Protein AF-0000000072577627 (afdb_homodimer)

Sequence (246 aa):
MTEGLQPGRVEPGARYDVFHTDCLARDMVDHVTSRWGIWVLIALRRNDLRFYELRESIQGISEKMLAQTLRVLVEDGLVWREVEPTTPPRVTYGLSEFGRDIGEPLTELFDRITRRLAPFDTAMTEGLQPGRVEPGARYDVFHTDCLARDMVDHVTSRWGIWVLIALRRNDLRFYELRESIQGISEKMLAQTLRVLVEDGLVWREVEPTTPPRVTYGLSEFGRDIGEPLTELFDRITRRLAPFDTA

Secondary structure (DSSP, 8-state):
-----------HHHHGGGGTS-HHHHHHHHHHTSHHHHHHHHHTTT--B-HHHHHHHSTT--HHHHHHHHHHHHHTTSEEEEEE--SS-EEEEEE-HHHHHHHHHHHHHHHHHHHHHS-----/-----------HHHHGGGGTS-HHHHHHHHHHTSHHHHHHHHHTTT--B-HHHHHHHSTT--HHHHHHHHHHHHHTTSEEEEEE--SS-EEEEEE-HHHHHHHHHHHHHHHHHHHHHS-----

InterPro domains:
  IPR002577 Helix-turn-helix, HxlR type [PF01638] (32-114)
  IPR002577 Helix-turn-helix, HxlR type [PS51118] (23-121)
  IPR036388 Winged helix-like DNA-binding domain superfamily [G3DSA:1.10.10.10] (10-122)
  IPR036390 Winged helix DNA-binding domain superfamily [SSF46785] (17-121)

Organism: Streptomyces coelicolor (strain ATCC BAA-471 / A3(2) / M145) (NCBI:txid100226)

Solvent-accessible surface area (backbone atoms only — not comparable to full-atom values): 14057 Å² total; per-residue (Å²): 134,83,79,69,78,66,76,78,71,74,42,78,68,54,66,58,44,49,46,74,47,62,70,62,52,55,50,50,51,49,50,49,39,30,86,59,33,42,53,55,42,50,64,31,68,81,40,67,39,35,70,68,57,48,51,70,58,36,60,89,60,48,72,65,57,49,54,54,45,51,51,53,36,36,74,71,50,28,30,46,78,45,77,42,92,46,94,74,65,44,56,39,34,34,57,30,73,62,23,49,62,51,30,48,31,54,47,49,39,51,49,53,48,42,59,69,64,44,76,79,75,79,126,135,82,79,70,79,66,76,76,70,76,44,78,67,53,66,57,43,50,51,69,58,59,69,62,50,54,49,50,49,49,49,49,40,29,86,58,32,42,54,54,43,50,64,31,68,81,41,69,39,36,70,67,56,48,49,69,58,36,62,88,60,49,71,65,58,48,54,54,46,51,52,52,36,36,74,71,53,28,30,45,77,46,76,42,93,48,95,73,66,44,56,38,33,34,58,30,73,62,22,49,61,50,30,47,31,54,47,49,38,51,50,53,49,43,60,67,65,44,76,78,75,79,124

pLDDT: mean 83.07, std 22.95, range [24.72, 98.81]

Structure (mmCIF, N/CA/C/O backbone):
data_AF-0000000072577627-model_v1
#
loop_
_entity.id
_entity.type
_entity.pdbx_description
1 polymer 'HTH hxlR-type domain-containing protein'
#
loop_
_atom_site.group_PDB
_atom_site.id
_atom_site.type_symbol
_atom_site.label_atom_id
_atom_site.label_alt_id
_atom_site.label_comp_id
_atom_site.label_asym_id
_atom_site.label_entity_id
_atom_site.label_seq_id
_atom_site.pdbx_PDB_ins_code
_atom_site.Cartn_x
_atom_site.Cartn_y
_atom_site.Cartn_z
_atom_site.occupancy
_atom_site.B_iso_or_equiv
_atom_site.auth_seq_id
_atom_site.auth_comp_id
_atom_site.auth_asym_id
_atom_site.auth_atom_id
_atom_site.pdbx_PDB_model_num
ATOM 1 N N . MET A 1 1 ? 37.375 -10.844 -34.531 1 31.7 1 MET A N 1
ATOM 2 C CA . MET A 1 1 ? 35.969 -10.383 -34.562 1 31.7 1 MET A CA 1
ATOM 3 C C . MET A 1 1 ? 35.344 -10.5 -33.156 1 31.7 1 MET A C 1
ATOM 5 O O . MET A 1 1 ? 35.156 -11.609 -32.656 1 31.7 1 MET A O 1
ATOM 9 N N . THR A 1 2 ? 35.656 -9.609 -32.188 1 36 2 THR A N 1
ATOM 10 C CA . THR A 1 2 ? 35.531 -9.586 -30.75 1 36 2 THR A CA 1
ATOM 11 C C . THR A 1 2 ? 34.031 -9.523 -30.359 1 36 2 THR A C 1
ATOM 13 O O . THR A 1 2 ? 33.344 -8.594 -30.75 1 36 2 THR A O 1
ATOM 16 N N . GLU A 1 3 ? 33.312 -10.68 -30.406 1 35.66 3 GLU A N 1
ATOM 17 C CA . GLU A 1 3 ? 31.906 -10.844 -30.047 1 35.66 3 GLU A CA 1
ATOM 18 C C . GLU A 1 3 ? 31.609 -10.18 -28.703 1 35.66 3 GLU A C 1
ATOM 20 O O . GLU A 1 3 ? 32.156 -10.555 -27.672 1 35.66 3 GLU A O 1
ATOM 25 N N . GLY A 1 4 ? 31.484 -8.867 -28.703 1 31.17 4 GLY A N 1
ATOM 26 C CA . GLY A 1 4 ? 31.203 -7.992 -27.578 1 31.17 4 GLY A CA 1
ATOM 27 C C . GLY A 1 4 ? 30.062 -8.484 -26.719 1 31.17 4 GLY A C 1
ATOM 28 O O . GLY A 1 4 ? 29.078 -9.031 -27.234 1 31.17 4 GLY A O 1
ATOM 29 N N . LEU A 1 5 ? 30.375 -9.094 -25.594 1 37.03 5 LEU A N 1
ATOM 30 C CA . LEU A 1 5 ? 29.5 -9.531 -24.516 1 37.03 5 LEU A CA 1
ATOM 31 C C . LEU A 1 5 ? 28.391 -8.508 -24.266 1 37.03 5 LEU A C 1
ATOM 33 O O . LEU A 1 5 ? 28.672 -7.34 -24 1 37.03 5 LEU A O 1
ATOM 37 N N . GLN A 1 6 ? 27.312 -8.609 -25.141 1 36.06 6 GLN A N 1
ATOM 38 C CA . GLN A 1 6 ? 26.141 -7.742 -24.984 1 36.06 6 GLN A CA 1
ATOM 39 C C . GLN A 1 6 ? 25.812 -7.508 -23.516 1 36.06 6 GLN A C 1
ATOM 41 O O . GLN A 1 6 ? 25.828 -8.445 -22.719 1 36.06 6 GLN A O 1
ATOM 46 N N . PRO A 1 7 ? 25.922 -6.328 -22.953 1 38.53 7 PRO A N 1
ATOM 47 C CA . PRO A 1 7 ? 25.547 -6.074 -21.562 1 38.53 7 PRO A CA 1
ATOM 48 C C . PRO A 1 7 ? 24.25 -6.781 -21.156 1 38.53 7 PRO A C 1
ATOM 50 O O . PRO A 1 7 ? 23.359 -6.953 -22 1 38.53 7 PRO A O 1
ATOM 53 N N . GLY A 1 8 ? 24.375 -7.848 -20.359 1 33.53 8 GLY A N 1
ATOM 54 C CA . GLY A 1 8 ? 23.328 -8.688 -19.812 1 33.53 8 GLY A CA 1
ATOM 55 C C . GLY A 1 8 ? 22.016 -7.953 -19.594 1 33.53 8 GLY A C 1
ATOM 56 O O . GLY A 1 8 ? 22 -6.863 -19.016 1 33.53 8 GLY A O 1
ATOM 57 N N . ARG A 1 9 ? 21.109 -7.938 -20.594 1 34.25 9 ARG A N 1
ATOM 58 C CA . ARG A 1 9 ? 19.734 -7.461 -20.516 1 34.25 9 ARG A CA 1
ATOM 59 C C . ARG A 1 9 ? 19.125 -7.746 -19.141 1 34.25 9 ARG A C 1
ATOM 61 O O . ARG A 1 9 ? 19.016 -8.906 -18.734 1 34.25 9 ARG A O 1
ATOM 68 N N . VAL A 1 10 ? 19.5 -6.945 -18.141 1 38.16 10 VAL A N 1
ATOM 69 C CA . VAL A 1 10 ? 18.672 -7.047 -16.953 1 38.16 10 VAL A CA 1
ATOM 70 C C . VAL A 1 10 ? 17.234 -7.352 -17.344 1 38.16 10 VAL A C 1
ATOM 72 O O . VAL A 1 10 ? 16.578 -6.543 -18.016 1 38.16 10 VAL A O 1
ATOM 75 N N . GLU A 1 11 ? 16.891 -8.461 -17.859 1 37.78 11 GLU A N 1
ATOM 76 C CA . GLU A 1 11 ? 15.539 -8.898 -18.203 1 37.78 11 GLU A CA 1
ATOM 77 C C . GLU A 1 11 ? 14.523 -8.398 -17.172 1 37.78 11 GLU A C 1
ATOM 79 O O . GLU A 1 11 ? 14.828 -8.305 -15.984 1 37.78 11 GLU A O 1
ATOM 84 N N . PRO A 1 12 ? 13.555 -7.66 -17.609 1 39.03 12 PRO A N 1
ATOM 85 C CA . PRO A 1 12 ? 12.5 -7.211 -16.703 1 39.03 12 PRO A CA 1
ATOM 86 C C . PRO A 1 12 ? 12.203 -8.219 -15.586 1 39.03 12 PRO A C 1
ATOM 88 O O . PRO A 1 12 ? 11.617 -7.863 -14.562 1 39.03 12 PRO A O 1
ATOM 91 N N . GLY A 1 13 ? 12.406 -9.469 -15.812 1 40.88 13 GLY A N 1
ATOM 92 C CA . GLY A 1 13 ? 12.312 -10.484 -14.781 1 40.88 13 GLY A CA 1
ATOM 93 C C . GLY A 1 13 ? 13.258 -10.25 -13.617 1 40.88 13 GLY A C 1
ATOM 94 O O . GLY A 1 13 ? 13.125 -10.875 -12.562 1 40.88 13 GLY A O 1
ATOM 95 N N . ALA A 1 14 ? 14.5 -9.844 -13.953 1 42.34 14 ALA A N 1
ATOM 96 C CA . ALA A 1 14 ? 15.531 -9.586 -12.953 1 42.34 14 ALA A CA 1
ATOM 97 C C . ALA A 1 14 ? 15.07 -8.539 -11.945 1 42.34 14 ALA A C 1
ATOM 99 O O . ALA A 1 14 ? 15.445 -8.594 -10.773 1 42.34 14 ALA A O 1
ATOM 100 N N . ARG A 1 15 ? 14.523 -7.484 -12.469 1 43.97 15 ARG A N 1
ATOM 101 C CA . ARG A 1 15 ? 14.078 -6.434 -11.555 1 43.97 15 ARG A CA 1
ATOM 102 C C . ARG A 1 15 ? 13.078 -6.98 -10.539 1 43.97 15 ARG A C 1
ATOM 104 O O . ARG A 1 15 ? 12.945 -6.438 -9.445 1 43.97 15 ARG A O 1
ATOM 111 N N . TYR A 1 16 ? 12.242 -7.961 -11.008 1 44.69 16 TYR A N 1
ATOM 112 C CA . TYR A 1 16 ? 11.336 -8.633 -10.078 1 44.69 16 TYR A CA 1
ATOM 113 C C . TYR A 1 16 ? 12.109 -9.547 -9.141 1 44.69 16 TYR A C 1
ATOM 115 O O . TYR A 1 16 ? 11.516 -10.305 -8.367 1 44.69 16 TYR A O 1
ATOM 123 N N . ASP A 1 17 ? 13.367 -9.844 -9.508 1 46.38 17 ASP A N 1
ATOM 124 C CA . ASP A 1 17 ? 14.219 -10.414 -8.461 1 46.38 17 ASP A CA 1
ATOM 125 C C . ASP A 1 17 ? 14.148 -9.586 -7.184 1 46.38 17 ASP A C 1
ATOM 127 O O . ASP A 1 17 ? 14.922 -9.805 -6.25 1 46.38 17 ASP A O 1
ATOM 131 N N . VAL A 1 18 ? 13.656 -8.461 -7.352 1 46.31 18 VAL A N 1
ATOM 132 C CA . VAL A 1 18 ? 13.586 -7.535 -6.227 1 46.31 18 VAL A CA 1
ATOM 133 C C . VAL A 1 18 ? 13.195 -8.289 -4.957 1 46.31 18 VAL A C 1
ATOM 135 O O . VAL A 1 18 ? 13.133 -7.703 -3.875 1 46.31 18 VAL A O 1
ATOM 138 N N . PHE A 1 19 ? 12.359 -9.445 -5.16 1 50.84 19 PHE A N 1
ATOM 139 C CA . PHE A 1 19 ? 11.945 -10.062 -3.906 1 50.84 19 PHE A CA 1
ATOM 140 C C . PHE A 1 19 ? 13.164 -10.445 -3.066 1 50.84 19 PHE A C 1
ATOM 142 O O . PHE A 1 19 ? 13.055 -10.625 -1.853 1 50.84 19 PHE A O 1
ATOM 149 N N . HIS A 1 20 ? 14.148 -10.836 -3.852 1 49.38 20 HIS A N 1
ATOM 150 C CA . HIS A 1 20 ? 15.336 -11.18 -3.084 1 49.38 20 HIS A CA 1
ATOM 151 C C . HIS A 1 20 ? 15.992 -9.93 -2.502 1 49.38 20 HIS A C 1
ATOM 153 O O . HIS A 1 20 ? 17 -10.023 -1.794 1 49.38 20 HIS A O 1
ATOM 159 N N . THR A 1 21 ? 15.695 -8.859 -3.184 1 49.53 21 THR A N 1
ATOM 160 C CA . THR A 1 21 ? 16.625 -7.738 -3.08 1 49.53 21 THR A CA 1
ATOM 161 C C . THR A 1 21 ? 16.688 -7.211 -1.648 1 49.53 21 THR A C 1
ATOM 163 O O . THR A 1 21 ? 15.93 -7.668 -0.784 1 49.53 21 THR A O 1
ATOM 166 N N . ASP A 1 22 ? 17.031 -5.742 -1.599 1 58.78 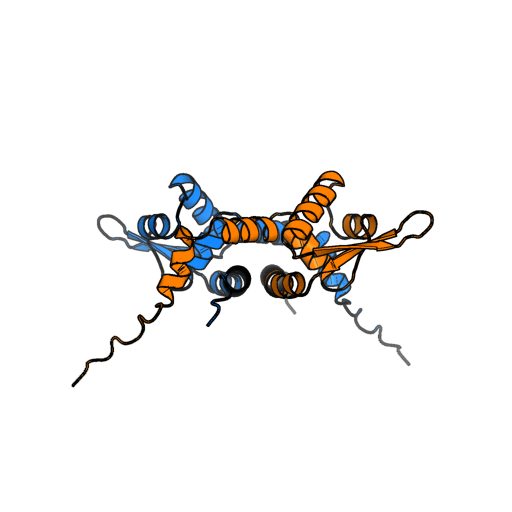22 ASP A N 1
ATOM 167 C CA . ASP A 1 22 ? 17.516 -4.848 -0.551 1 58.78 22 ASP A CA 1
ATOM 168 C C . ASP A 1 22 ? 16.438 -4.602 0.502 1 58.78 22 ASP A C 1
ATOM 170 O O . ASP A 1 22 ? 15.312 -4.23 0.169 1 58.78 22 ASP A O 1
ATOM 174 N N . CYS A 1 23 ? 16.703 -5.012 1.655 1 78.06 23 CYS A N 1
ATOM 175 C CA . CYS A 1 23 ? 16 -4.883 2.932 1 78.06 23 CYS A CA 1
ATOM 176 C C . CYS A 1 23 ? 15.484 -3.465 3.127 1 78.06 23 CYS A C 1
ATOM 178 O O . CYS A 1 23 ? 14.344 -3.27 3.555 1 78.06 23 CYS A O 1
ATOM 180 N N . LEU A 1 24 ? 16.172 -2.488 2.365 1 83.69 24 LEU A N 1
ATOM 181 C CA . LEU A 1 24 ? 15.766 -1.118 2.65 1 83.69 24 LEU A CA 1
ATOM 182 C C . LEU A 1 24 ? 14.539 -0.736 1.828 1 83.69 24 LEU A C 1
ATOM 184 O O . LEU A 1 24 ? 13.641 -0.057 2.328 1 83.69 24 LEU A O 1
ATOM 188 N N . ALA A 1 25 ? 14.578 -1.159 0.593 1 85.75 25 ALA A N 1
ATOM 189 C CA . ALA A 1 25 ? 13.445 -0.834 -0.274 1 85.75 25 ALA A CA 1
ATOM 190 C C . ALA A 1 25 ? 12.164 -1.486 0.231 1 85.75 25 ALA A C 1
ATOM 192 O O . ALA A 1 25 ? 11.102 -0.861 0.232 1 85.75 25 ALA A O 1
ATOM 193 N N . ARG A 1 26 ? 12.25 -2.697 0.679 1 86.81 26 ARG A N 1
ATOM 194 C CA . ARG A 1 26 ? 11.078 -3.395 1.21 1 86.81 26 ARG A CA 1
ATOM 195 C C . ARG A 1 26 ? 10.562 -2.709 2.467 1 86.81 26 ARG A C 1
ATOM 197 O O . ARG A 1 26 ? 9.344 -2.578 2.652 1 86.81 26 ARG A O 1
ATOM 204 N N . ASP A 1 27 ? 11.516 -2.311 3.289 1 90.44 27 ASP A N 1
ATOM 205 C CA . ASP A 1 27 ? 11.117 -1.595 4.496 1 90.44 27 ASP A CA 1
ATOM 206 C C . ASP A 1 27 ? 10.375 -0.306 4.156 1 90.44 27 ASP A C 1
ATOM 208 O O . ASP A 1 27 ? 9.367 0.018 4.781 1 90.44 27 ASP A O 1
ATOM 212 N N . MET A 1 28 ? 10.898 0.39 3.184 1 92.88 28 MET A N 1
ATOM 213 C CA . MET A 1 28 ? 10.258 1.65 2.809 1 92.88 28 MET A CA 1
ATOM 214 C C . MET A 1 28 ? 8.891 1.404 2.18 1 92.88 28 MET A C 1
ATOM 216 O O . MET A 1 28 ? 7.953 2.164 2.414 1 92.88 28 MET A O 1
ATOM 220 N N . VAL A 1 29 ? 8.82 0.372 1.365 1 93.5 29 VAL A N 1
ATOM 221 C CA . VAL A 1 29 ? 7.52 0.009 0.816 1 93.5 29 VAL A CA 1
ATOM 222 C C . VAL A 1 29 ? 6.547 -0.292 1.953 1 93.5 29 VAL A C 1
ATOM 224 O O . VAL A 1 29 ? 5.414 0.196 1.954 1 93.5 29 VAL A O 1
ATOM 227 N N . ASP A 1 30 ? 6.965 -1.004 2.945 1 93.62 30 ASP A N 1
ATOM 228 C CA . ASP A 1 30 ? 6.125 -1.342 4.09 1 93.62 30 ASP A CA 1
ATOM 229 C C . ASP A 1 30 ? 5.664 -0.083 4.82 1 93.62 30 ASP A C 1
ATOM 231 O O . ASP A 1 30 ? 4.5 0.014 5.223 1 93.62 30 ASP A O 1
ATOM 235 N N . HIS A 1 31 ? 6.566 0.824 4.973 1 96.38 31 HIS A N 1
ATOM 236 C CA . HIS A 1 31 ? 6.227 2.057 5.672 1 96.38 31 HIS A CA 1
ATOM 237 C C . HIS A 1 31 ? 5.195 2.869 4.895 1 96.38 31 HIS A C 1
ATOM 239 O O . HIS A 1 31 ? 4.203 3.328 5.461 1 96.38 31 HIS A O 1
ATOM 245 N N . VAL A 1 32 ? 5.387 2.986 3.592 1 96.62 32 VAL A N 1
ATOM 246 C CA . VAL A 1 32 ? 4.543 3.814 2.738 1 96.62 32 VAL A CA 1
ATOM 247 C C . VAL A 1 32 ? 3.166 3.176 2.596 1 96.62 32 VAL A C 1
ATOM 249 O O . VAL A 1 32 ? 2.158 3.877 2.477 1 96.62 32 VAL A O 1
ATOM 252 N N . THR A 1 33 ? 3.174 1.852 2.674 1 96.25 33 THR A N 1
ATOM 253 C CA . THR A 1 33 ? 1.917 1.148 2.443 1 96.25 33 THR A CA 1
ATOM 254 C C . THR A 1 33 ? 1.276 0.74 3.766 1 96.25 33 THR A C 1
ATOM 256 O O . THR A 1 33 ? 0.286 0.005 3.781 1 96.25 33 THR A O 1
ATOM 259 N N . SER A 1 34 ? 1.833 1.174 4.871 1 96.44 34 SER A N 1
ATOM 260 C CA . SER A 1 34 ? 1.195 0.909 6.156 1 96.44 34 SER A CA 1
ATOM 261 C C . SER A 1 34 ? -0.18 1.563 6.238 1 96.44 34 SER A C 1
ATOM 263 O O . SER A 1 34 ? -0.473 2.498 5.488 1 96.44 34 SER A O 1
ATOM 265 N N . ARG A 1 35 ? -0.962 1.108 7.207 1 92.5 35 ARG A N 1
ATOM 266 C CA . ARG A 1 35 ? -2.33 1.595 7.355 1 92.5 35 ARG A CA 1
ATOM 267 C C . ARG A 1 35 ? -2.365 3.117 7.426 1 92.5 35 ARG A C 1
ATOM 269 O O . ARG A 1 35 ? -3.209 3.756 6.793 1 92.5 35 ARG A O 1
ATOM 276 N N . TRP A 1 36 ? -1.471 3.59 8.141 1 95.5 36 TRP A N 1
ATOM 277 C CA . TRP A 1 36 ? -1.526 5.031 8.367 1 95.5 36 TRP A CA 1
ATOM 278 C C . TRP A 1 36 ? -0.61 5.77 7.402 1 95.5 36 TRP A C 1
ATOM 280 O O . TRP A 1 36 ? -0.865 6.926 7.059 1 95.5 36 TRP A O 1
ATOM 290 N N . GLY A 1 37 ? 0.491 5.184 6.934 1 97 37 GLY A N 1
ATOM 291 C CA . GLY A 1 37 ? 1.409 5.812 5.996 1 97 37 GLY A CA 1
ATOM 292 C C . GLY A 1 37 ? 0.728 6.305 4.734 1 97 37 GLY A C 1
ATOM 293 O O . GLY A 1 37 ? 0.967 7.434 4.293 1 97 37 GLY A O 1
ATOM 294 N N . ILE A 1 38 ? -0.085 5.539 4.203 1 95.62 38 ILE A N 1
ATOM 295 C CA . ILE A 1 38 ? -0.811 5.875 2.984 1 95.62 38 ILE A CA 1
ATOM 296 C C . ILE A 1 38 ? -1.648 7.133 3.213 1 95.62 38 ILE A C 1
ATOM 298 O O . ILE A 1 38 ? -1.604 8.07 2.412 1 95.62 38 ILE A O 1
ATOM 302 N N . TRP A 1 39 ? -2.334 7.172 4.344 1 93.56 39 TRP A N 1
ATOM 303 C CA . TRP A 1 39 ? -3.279 8.25 4.602 1 93.56 39 TRP A CA 1
ATOM 304 C C . TRP A 1 39 ? -2.549 9.555 4.898 1 93.56 39 TRP A C 1
ATOM 306 O O . TRP A 1 39 ? -2.982 10.633 4.473 1 93.56 39 TRP A O 1
ATOM 316 N N . VAL A 1 40 ? -1.469 9.445 5.559 1 97 40 VAL A N 1
ATOM 317 C CA . VAL A 1 40 ? -0.669 10.633 5.848 1 97 40 VAL A CA 1
ATOM 318 C C . VAL A 1 40 ? -0.111 11.203 4.547 1 97 40 VAL A C 1
ATOM 320 O O .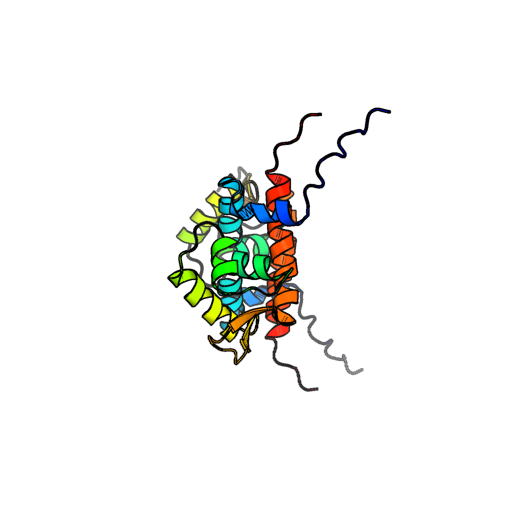 VAL A 1 40 ? -0.178 12.414 4.316 1 97 40 VAL A O 1
ATOM 323 N N . LEU A 1 41 ? 0.405 10.398 3.699 1 97.5 41 LEU A N 1
ATOM 324 C CA . LEU A 1 41 ? 0.99 10.844 2.441 1 97.5 41 LEU A CA 1
ATOM 325 C C . LEU A 1 41 ? -0.074 11.453 1.533 1 97.5 41 LEU A C 1
ATOM 327 O O . LEU A 1 41 ? 0.17 12.469 0.876 1 97.5 41 LEU A O 1
ATOM 331 N N . ILE A 1 42 ? -1.192 10.844 1.517 1 94.69 42 ILE A N 1
ATOM 332 C CA . ILE A 1 42 ? -2.279 11.367 0.696 1 94.69 42 ILE A CA 1
ATOM 333 C C . ILE A 1 42 ? -2.74 12.719 1.243 1 94.69 42 ILE A C 1
ATOM 335 O O . ILE A 1 42 ? -2.959 13.664 0.48 1 94.69 42 ILE A O 1
ATOM 339 N N . ALA A 1 43 ? -2.926 12.797 2.525 1 94.94 43 ALA A N 1
ATOM 340 C CA . ALA A 1 43 ? -3.387 14.031 3.16 1 94.94 43 ALA A CA 1
ATOM 341 C C . ALA A 1 43 ? -2.441 15.188 2.861 1 94.94 43 ALA A C 1
ATOM 343 O O . ALA A 1 43 ? -2.879 16.328 2.705 1 94.94 43 ALA A O 1
ATOM 344 N N . LEU A 1 44 ? -1.171 14.914 2.699 1 97.38 44 LEU A N 1
ATOM 345 C CA . LEU A 1 44 ? -0.156 15.945 2.543 1 97.38 44 LEU A CA 1
ATOM 346 C C . LEU A 1 44 ? 0.051 16.281 1.071 1 97.38 44 LEU A C 1
ATOM 348 O O . LEU A 1 44 ? 0.837 17.172 0.74 1 97.38 44 LEU A O 1
ATOM 352 N N . ARG A 1 45 ? -0.559 15.641 0.221 1 95.38 45 ARG A N 1
ATOM 353 C CA . ARG A 1 45 ? -0.362 15.859 -1.208 1 95.38 45 ARG A CA 1
ATOM 354 C C . ARG A 1 45 ? -0.8 17.266 -1.615 1 95.38 45 ARG A C 1
ATOM 356 O O . ARG A 1 45 ? -0.232 17.859 -2.535 1 95.38 45 ARG A O 1
ATOM 363 N N . ARG A 1 46 ? -1.736 17.75 -0.999 1 90.44 46 ARG A N 1
ATOM 364 C CA . ARG A 1 46 ? -2.283 19.031 -1.442 1 90.44 46 ARG A CA 1
ATOM 365 C C . ARG A 1 46 ? -1.689 20.188 -0.644 1 90.44 46 ARG A C 1
ATOM 367 O O . ARG A 1 46 ? -1.399 21.25 -1.2 1 90.44 46 ARG A O 1
ATOM 374 N N . ASN A 1 47 ? -1.535 20 0.608 1 94.69 47 ASN A N 1
ATOM 375 C CA . ASN A 1 47 ? -1.045 21.062 1.468 1 94.69 47 ASN A CA 1
ATOM 376 C C . ASN A 1 47 ? -0.141 20.531 2.574 1 94.69 47 ASN A C 1
ATOM 378 O O . ASN A 1 47 ? -0.259 19.359 2.967 1 94.69 47 ASN A O 1
ATOM 382 N N . ASP A 1 48 ? 0.723 21.469 2.971 1 97.5 48 ASP A N 1
ATOM 383 C CA . ASP A 1 48 ? 1.382 21.234 4.25 1 97.5 48 ASP A CA 1
ATOM 384 C C . ASP A 1 48 ? 0.394 21.359 5.41 1 97.5 48 ASP A C 1
ATOM 386 O O . ASP A 1 48 ? -0.508 22.203 5.375 1 97.5 48 ASP A O 1
ATOM 390 N N . LEU A 1 49 ? 0.604 20.562 6.438 1 98.12 49 LEU A N 1
ATOM 391 C CA . LEU A 1 49 ? -0.351 20.547 7.539 1 98.12 49 LEU A CA 1
ATOM 392 C C . LEU A 1 49 ? 0.369 20.469 8.883 1 98.12 49 LEU A C 1
ATOM 394 O O . LEU A 1 49 ? 1.464 19.922 8.969 1 98.12 49 LEU A O 1
ATOM 398 N N . ARG A 1 50 ? -0.318 21.047 9.805 1 97.69 50 ARG A N 1
ATOM 399 C CA . ARG A 1 50 ? 0.127 20.875 11.18 1 97.69 50 ARG A CA 1
ATOM 400 C C . ARG A 1 50 ? -0.373 19.547 11.75 1 97.69 50 ARG A C 1
ATOM 402 O O . ARG A 1 50 ? -1.195 18.875 11.133 1 97.69 50 ARG A O 1
ATOM 409 N N . PHE A 1 51 ? 0.215 19.188 12.945 1 97.75 51 PHE A N 1
ATOM 410 C CA . PHE A 1 51 ? -0.065 17.906 13.562 1 97.75 51 PHE A CA 1
ATOM 411 C C . PHE A 1 51 ? -1.563 17.719 13.766 1 97.75 51 PHE A C 1
ATOM 413 O O . PHE A 1 51 ? -2.129 16.703 13.344 1 97.75 51 PHE A O 1
ATOM 420 N N . TYR A 1 52 ? -2.207 18.719 14.297 1 96.12 52 TYR A N 1
ATOM 421 C CA . TYR A 1 52 ? -3.627 18.594 14.609 1 96.12 52 TYR A CA 1
ATOM 422 C C . TYR A 1 52 ? -4.465 18.562 13.336 1 96.12 52 TYR A C 1
ATOM 424 O O . TYR A 1 52 ? -5.48 17.875 13.273 1 96.12 52 TYR A O 1
ATOM 432 N N . GLU A 1 53 ? -4.059 19.281 12.352 1 96.81 53 GLU A N 1
ATOM 433 C CA . GLU A 1 53 ? -4.75 19.266 11.062 1 96.81 53 GLU A CA 1
ATOM 434 C C . GLU A 1 53 ? -4.676 17.875 10.422 1 96.81 53 GLU A C 1
ATOM 436 O O . GLU A 1 53 ? -5.656 17.406 9.844 1 96.81 53 GLU A O 1
ATOM 441 N N . LEU A 1 54 ? -3.553 17.234 10.531 1 96.62 54 LEU A N 1
ATOM 442 C CA . LEU A 1 54 ? -3.391 15.875 10.047 1 96.62 54 LEU A CA 1
ATOM 443 C C . LEU A 1 54 ? -4.281 14.914 10.828 1 96.62 54 LEU A C 1
ATOM 445 O O . LEU A 1 54 ? -4.988 14.094 10.234 1 96.62 54 LEU A O 1
ATOM 449 N N . ARG A 1 55 ? -4.297 15.039 12.078 1 95.62 55 ARG A N 1
ATOM 450 C CA . ARG A 1 55 ? -5.102 14.172 12.938 1 95.62 55 ARG A CA 1
ATOM 451 C C . ARG A 1 55 ? -6.582 14.281 12.586 1 95.62 55 ARG A C 1
ATOM 453 O O . ARG A 1 55 ? -7.293 13.273 12.57 1 95.62 55 ARG A O 1
ATOM 460 N N . GLU A 1 56 ? -7.012 15.469 12.234 1 93.94 56 GLU A N 1
ATOM 461 C CA . GLU A 1 56 ? -8.414 15.719 11.914 1 93.94 56 GLU A CA 1
ATOM 462 C C . GLU A 1 56 ? -8.766 15.211 10.523 1 93.94 56 GLU A C 1
ATOM 464 O O . GLU A 1 56 ? -9.898 14.805 10.266 1 93.94 56 GLU A O 1
ATOM 469 N N . SER A 1 57 ? -7.785 15.195 9.68 1 92.5 57 SER A N 1
ATOM 470 C CA . SER A 1 57 ? -8.023 14.828 8.289 1 92.5 57 SER A CA 1
ATOM 471 C C . SER A 1 57 ? -8.094 13.312 8.117 1 92.5 57 SER A C 1
ATOM 473 O O . SER A 1 57 ? -8.602 12.82 7.113 1 92.5 57 SER A O 1
ATOM 475 N N . ILE A 1 58 ? -7.562 12.57 9.078 1 91.94 58 ILE A N 1
ATOM 476 C CA . ILE A 1 58 ? -7.477 11.117 8.961 1 91.94 58 ILE A CA 1
ATOM 477 C C . ILE A 1 58 ? -8.336 10.461 10.039 1 91.94 58 ILE A C 1
ATOM 479 O O . ILE A 1 58 ? -7.914 10.352 11.195 1 91.94 58 ILE A O 1
ATOM 483 N N . GLN A 1 59 ? -9.406 9.953 9.562 1 89.88 59 GLN A N 1
ATOM 484 C CA . GLN A 1 59 ? -10.359 9.359 10.5 1 89.88 59 GLN A CA 1
ATOM 485 C C . GLN A 1 59 ? -9.789 8.086 11.117 1 89.88 59 GLN A C 1
ATOM 487 O O . GLN A 1 59 ? -9.281 7.219 10.406 1 89.88 59 GLN A O 1
ATOM 492 N N . GLY A 1 60 ? -9.836 8.07 12.484 1 91.31 60 GLY A N 1
ATOM 493 C CA . GLY A 1 60 ? -9.531 6.832 13.18 1 91.31 60 GLY A CA 1
ATOM 494 C C . GLY A 1 60 ? -8.102 6.766 13.68 1 91.31 60 GLY A C 1
ATOM 495 O O . GLY A 1 60 ? -7.766 5.914 14.5 1 91.31 60 GLY A O 1
ATOM 496 N N . ILE A 1 61 ? -7.301 7.637 13.305 1 94.62 61 ILE A N 1
ATOM 497 C CA . ILE A 1 61 ? -5.906 7.574 13.734 1 94.62 61 ILE A CA 1
ATOM 498 C C . ILE A 1 61 ? -5.766 8.172 15.133 1 94.62 61 ILE A C 1
ATOM 500 O O . ILE A 1 61 ? -6.395 9.188 15.445 1 94.62 61 ILE A O 1
ATOM 504 N N . SER A 1 62 ? -5.027 7.57 16 1 97 62 SER A N 1
ATOM 505 C CA . SER A 1 62 ? -4.691 8.156 17.297 1 97 62 SER A CA 1
ATOM 506 C C . SER A 1 62 ? -3.492 9.086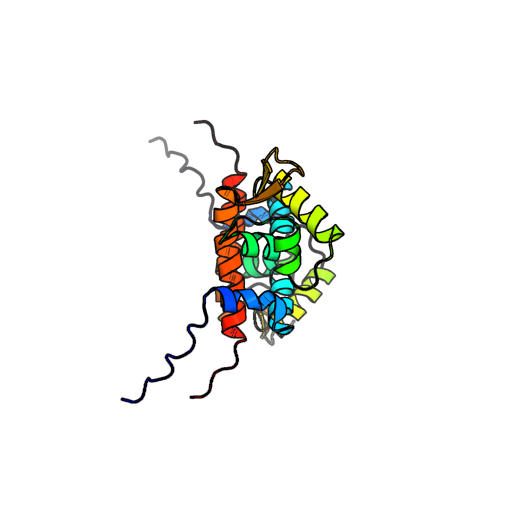 17.188 1 97 62 SER A C 1
ATOM 508 O O . SER A 1 62 ? -2.713 9 16.234 1 97 62 SER A O 1
ATOM 510 N N . GLU A 1 63 ? -3.311 9.922 18.203 1 98.06 63 GLU A N 1
ATOM 511 C CA . GLU A 1 63 ? -2.158 10.82 18.234 1 98.06 63 GLU A CA 1
ATOM 512 C C . GLU A 1 63 ? -0.85 10.031 18.266 1 98.06 63 GLU A C 1
ATOM 514 O O . GLU A 1 63 ? 0.128 10.422 17.625 1 98.06 63 GLU A O 1
ATOM 519 N N . LYS A 1 64 ? -0.817 9.008 18.922 1 98.44 64 LYS A N 1
ATOM 520 C CA . LYS A 1 64 ? 0.383 8.188 19.031 1 98.44 64 LYS A CA 1
ATOM 521 C C . LYS A 1 64 ? 0.77 7.609 17.672 1 98.44 64 LYS A C 1
ATOM 523 O O . LYS A 1 64 ? 1.931 7.684 17.266 1 98.44 64 LYS A O 1
ATOM 528 N N . MET A 1 65 ? -0.187 7.055 17.047 1 98.31 65 MET A N 1
ATOM 529 C CA . MET A 1 65 ? 0.075 6.438 15.75 1 98.31 65 MET A CA 1
ATOM 530 C C . MET A 1 65 ? 0.456 7.488 14.711 1 98.31 65 MET A C 1
ATOM 532 O O . MET A 1 65 ? 1.279 7.227 13.836 1 98.31 65 MET A O 1
ATOM 536 N N . LEU A 1 66 ? -0.171 8.633 14.781 1 98.25 66 LEU A N 1
ATOM 537 C CA . LEU A 1 66 ? 0.215 9.711 13.875 1 98.25 66 LEU A CA 1
ATOM 538 C C . LEU A 1 66 ? 1.661 10.125 14.117 1 98.25 66 LEU A C 1
ATOM 540 O O . LEU A 1 66 ? 2.438 10.266 13.172 1 98.25 66 LEU A O 1
ATOM 544 N N . ALA A 1 67 ? 1.996 10.336 15.383 1 98.75 67 ALA A N 1
ATOM 545 C CA . ALA A 1 67 ? 3.357 10.734 15.727 1 98.75 67 ALA A CA 1
ATOM 546 C C . ALA A 1 67 ? 4.371 9.711 15.234 1 98.75 67 ALA A C 1
ATOM 548 O O . ALA A 1 67 ? 5.387 10.062 14.633 1 98.75 67 ALA A O 1
ATOM 549 N N . GLN A 1 68 ? 4.121 8.461 15.469 1 98.75 68 GLN A N 1
ATOM 550 C CA . GLN A 1 68 ? 4.996 7.379 15.047 1 98.75 68 GLN A CA 1
ATOM 551 C C . GLN A 1 68 ? 5.125 7.34 13.523 1 98.75 68 GLN A C 1
ATOM 553 O O . GLN A 1 68 ? 6.227 7.176 12.992 1 98.75 68 GLN A O 1
ATOM 558 N N . THR A 1 69 ? 4.023 7.484 12.844 1 98.44 69 THR A N 1
ATOM 559 C CA . THR A 1 69 ? 4.012 7.449 11.391 1 98.44 69 THR A CA 1
ATOM 560 C C . THR A 1 69 ? 4.82 8.609 10.812 1 98.44 69 THR A C 1
ATOM 562 O O . THR A 1 69 ? 5.621 8.414 9.898 1 98.44 69 THR A O 1
ATOM 565 N N . LEU A 1 70 ? 4.613 9.773 11.352 1 98.75 70 LEU A N 1
ATOM 566 C CA . LEU A 1 70 ? 5.332 10.953 10.875 1 98.75 70 LEU A CA 1
ATOM 567 C C . LEU A 1 70 ? 6.836 10.797 11.086 1 98.75 70 LEU A C 1
ATOM 569 O O . LEU A 1 70 ? 7.633 11.156 10.219 1 98.75 70 LEU A O 1
ATOM 573 N N . ARG A 1 71 ? 7.203 10.289 12.211 1 98.69 71 ARG A N 1
ATOM 574 C CA . ARG A 1 71 ? 8.617 10.07 12.484 1 98.69 71 ARG A CA 1
ATOM 575 C C . ARG A 1 71 ? 9.242 9.156 11.438 1 98.69 71 ARG A C 1
ATOM 577 O O . ARG A 1 71 ? 10.305 9.469 10.891 1 98.69 71 ARG A O 1
ATOM 584 N N . VAL A 1 72 ? 8.656 8.078 11.117 1 98.56 72 VAL A N 1
ATOM 585 C CA . VAL A 1 72 ? 9.156 7.09 10.164 1 98.56 72 VAL A CA 1
ATOM 586 C C . VAL A 1 72 ? 9.234 7.715 8.773 1 98.56 72 VAL A C 1
ATOM 588 O O . VAL A 1 72 ? 10.234 7.551 8.07 1 98.56 72 VAL A O 1
ATOM 591 N N . LEU A 1 73 ? 8.242 8.445 8.375 1 98.56 73 LEU A N 1
ATOM 592 C CA . LEU A 1 73 ? 8.188 9.016 7.035 1 98.56 73 LEU A CA 1
ATOM 593 C C . LEU A 1 73 ? 9.227 10.133 6.883 1 98.56 73 LEU A C 1
ATOM 595 O O . LEU A 1 73 ? 9.773 10.328 5.797 1 98.56 73 LEU A O 1
ATOM 599 N N . VAL A 1 74 ? 9.469 10.859 7.953 1 98.75 74 VAL A N 1
ATOM 600 C CA . VAL A 1 74 ? 10.523 11.867 7.938 1 98.75 74 VAL A CA 1
ATOM 601 C C . VAL A 1 74 ? 11.891 11.18 7.828 1 98.75 74 VAL A C 1
ATOM 603 O O . VAL A 1 74 ? 12.734 11.594 7.027 1 98.75 74 VAL A O 1
ATOM 606 N N . GLU A 1 75 ? 12.117 10.109 8.562 1 97.75 75 GLU A N 1
ATOM 607 C CA . GLU A 1 75 ? 13.359 9.352 8.516 1 97.75 75 GLU A CA 1
ATOM 608 C C . GLU A 1 75 ? 13.586 8.75 7.133 1 97.75 75 GLU A C 1
ATOM 610 O O . GLU A 1 75 ? 14.727 8.688 6.66 1 97.75 75 GLU A O 1
ATOM 615 N N . ASP A 1 76 ? 12.539 8.406 6.484 1 96.75 76 ASP A N 1
ATOM 616 C CA . ASP A 1 76 ? 12.625 7.82 5.152 1 96.75 76 ASP A CA 1
ATOM 617 C C . ASP A 1 76 ? 12.844 8.898 4.09 1 96.75 76 ASP A C 1
ATOM 619 O O . ASP A 1 76 ? 13.031 8.586 2.912 1 96.75 76 ASP A O 1
ATOM 623 N N . GLY A 1 77 ? 12.68 10.117 4.488 1 97.62 77 GLY A N 1
ATOM 624 C CA . GLY A 1 77 ? 12.906 11.219 3.568 1 97.62 77 GLY A CA 1
ATOM 625 C C . GLY A 1 77 ? 11.703 11.539 2.703 1 97.62 77 GLY A C 1
ATOM 626 O O . GLY A 1 77 ? 11.828 12.211 1.678 1 97.62 77 GLY A O 1
ATOM 627 N N . LEU A 1 78 ? 10.586 11.102 3.105 1 98.31 78 LEU A N 1
ATOM 628 C CA . LEU A 1 78 ? 9.367 11.305 2.326 1 98.31 78 LEU A CA 1
ATOM 629 C C . LEU A 1 78 ? 8.633 12.562 2.787 1 98.31 78 LEU A C 1
ATOM 631 O O . LEU A 1 78 ? 7.941 13.203 1.996 1 98.31 78 LEU A O 1
ATOM 635 N N . VAL A 1 79 ? 8.75 12.891 4.082 1 98.81 79 VAL A N 1
ATOM 636 C CA . VAL A 1 79 ? 8.094 14.039 4.707 1 98.81 79 VAL A CA 1
ATOM 637 C C . VAL A 1 79 ? 9.141 14.938 5.359 1 98.81 79 VAL A C 1
ATOM 639 O O . VAL A 1 79 ? 10.094 14.445 5.973 1 98.81 79 VAL A O 1
ATOM 642 N N . TRP A 1 80 ? 9.016 16.172 5.168 1 98.69 80 TRP A N 1
ATOM 643 C CA . TRP A 1 80 ? 9.852 17.078 5.949 1 98.69 80 TRP A CA 1
ATOM 644 C C . TRP A 1 80 ? 9.055 17.688 7.098 1 98.69 80 TRP A C 1
ATOM 646 O O . TRP A 1 80 ? 7.828 17.781 7.031 1 98.69 80 TRP A O 1
ATOM 656 N N . ARG A 1 81 ? 9.703 17.969 8.102 1 98.38 81 ARG A N 1
ATOM 657 C CA . ARG A 1 81 ? 9.203 18.625 9.312 1 98.38 81 ARG A CA 1
ATOM 658 C C . ARG A 1 81 ? 9.891 19.969 9.531 1 98.38 81 ARG A C 1
ATOM 660 O O . ARG A 1 81 ? 11.117 20.031 9.625 1 98.38 81 ARG A O 1
ATOM 667 N N . GLU A 1 82 ? 9.109 21.031 9.594 1 97.94 82 GLU A N 1
ATOM 668 C CA . GLU A 1 82 ? 9.664 22.359 9.805 1 97.94 82 GLU A CA 1
ATOM 669 C C . GLU A 1 82 ? 9.117 23 11.078 1 97.94 82 GLU A C 1
ATOM 671 O O . GLU A 1 82 ? 7.914 22.969 11.328 1 97.94 82 GLU A O 1
ATOM 676 N N . VAL A 1 83 ? 10.023 23.609 11.82 1 96.88 83 VAL A N 1
ATOM 677 C CA . VAL A 1 83 ? 9.641 24.312 13.039 1 96.88 83 VAL A CA 1
ATOM 678 C C . VAL A 1 83 ? 9.828 25.828 12.844 1 96.88 83 VAL A C 1
ATOM 680 O O . VAL A 1 83 ? 10.938 26.281 12.57 1 96.88 83 VAL A O 1
ATOM 683 N N . GLU A 1 84 ? 8.773 26.547 12.875 1 93.75 84 GLU A N 1
ATOM 684 C CA . GLU A 1 84 ? 8.82 28.016 12.867 1 93.75 84 GLU A CA 1
ATOM 685 C C . GLU A 1 84 ? 8.953 28.562 14.289 1 93.75 84 GLU A C 1
ATOM 687 O O . GLU A 1 84 ? 8.156 28.234 15.164 1 93.75 84 GLU A O 1
ATOM 692 N N . PRO A 1 85 ? 9.93 29.328 14.469 1 92.31 85 PRO A N 1
ATOM 693 C CA . PRO A 1 85 ? 10.188 29.859 15.805 1 92.31 85 PRO A CA 1
ATOM 694 C C . PRO A 1 85 ? 9.164 30.922 16.234 1 92.31 85 PRO A C 1
ATOM 696 O O . PRO A 1 85 ? 9.508 32.094 16.359 1 92.31 85 PRO A O 1
ATOM 699 N N . THR A 1 86 ? 8.039 30.578 16.281 1 92.12 86 THR A N 1
ATOM 700 C CA . THR A 1 86 ? 6.984 31.406 16.844 1 92.12 86 THR A CA 1
ATOM 701 C C . THR A 1 86 ? 6.738 31.062 18.312 1 92.12 86 THR A C 1
ATOM 703 O O . THR A 1 86 ? 7.414 30.188 18.875 1 92.12 86 THR A O 1
ATOM 706 N N . THR A 1 87 ? 5.984 31.984 19.031 1 91.5 87 THR A N 1
ATOM 707 C CA . THR A 1 87 ? 5.566 31.688 20.406 1 91.5 87 THR A CA 1
ATOM 708 C C . THR A 1 87 ? 4.062 31.438 20.469 1 91.5 87 THR A C 1
ATOM 710 O O . THR A 1 87 ? 3.264 32.344 20.219 1 91.5 87 THR A O 1
ATOM 713 N N . PRO A 1 88 ? 3.684 30.125 20.672 1 92.44 88 PRO A N 1
ATOM 714 C CA . PRO A 1 88 ? 4.395 28.844 20.703 1 92.44 88 PRO A CA 1
ATOM 715 C C . PRO A 1 88 ? 4.906 28.422 19.344 1 92.44 88 PRO A C 1
ATOM 717 O O . PRO A 1 88 ? 4.367 28.859 18.312 1 92.44 88 PRO A O 1
ATOM 720 N N . PRO A 1 89 ? 5.914 27.578 19.375 1 94.88 89 PRO A N 1
ATOM 721 C CA . PRO A 1 89 ? 6.457 27.156 18.094 1 94.88 89 PRO A CA 1
ATOM 722 C C . PRO A 1 89 ? 5.418 26.469 17.203 1 94.88 89 PRO A C 1
ATOM 724 O O . PRO A 1 89 ? 4.551 25.75 17.703 1 94.88 89 PRO A O 1
ATOM 727 N N . ARG A 1 90 ? 5.52 26.719 15.93 1 95 90 ARG A N 1
ATOM 728 C CA . ARG A 1 90 ? 4.625 26.109 14.953 1 95 90 ARG A CA 1
ATOM 729 C C . ARG A 1 90 ? 5.348 25.047 14.141 1 95 90 ARG A C 1
ATOM 731 O O . ARG A 1 90 ? 6.312 25.344 13.43 1 95 90 ARG A O 1
ATOM 738 N N . VAL A 1 91 ? 4.879 23.859 14.289 1 97.38 91 VAL A N 1
ATOM 739 C CA . VAL A 1 91 ? 5.465 22.75 13.539 1 97.38 91 VAL A CA 1
ATOM 740 C C . VAL A 1 91 ? 4.574 22.406 12.352 1 97.38 91 VAL A C 1
ATOM 742 O O . VAL A 1 91 ? 3.361 22.234 12.508 1 97.38 91 VAL A O 1
ATOM 745 N N . THR A 1 92 ? 5.203 22.359 11.172 1 98.25 92 THR A N 1
ATOM 746 C CA . THR A 1 92 ? 4.477 22.016 9.953 1 98.25 92 THR A CA 1
ATOM 747 C C . THR A 1 92 ? 5.129 20.828 9.25 1 98.25 92 THR A C 1
ATOM 749 O O . THR A 1 92 ? 6.344 20.641 9.344 1 98.25 92 THR A O 1
ATOM 752 N N . TYR A 1 93 ? 4.316 20.062 8.633 1 98.69 93 TYR A N 1
ATOM 753 C CA . TYR A 1 93 ? 4.758 18.922 7.84 1 98.69 93 TYR A CA 1
ATOM 754 C C . TYR A 1 93 ? 4.367 19.078 6.379 1 98.69 93 TYR A C 1
ATOM 756 O O . TYR A 1 93 ? 3.275 19.562 6.07 1 98.69 93 TYR A O 1
ATOM 764 N N . GLY A 1 94 ? 5.207 18.641 5.504 1 98.62 94 GLY A N 1
ATOM 765 C CA . GLY A 1 94 ? 4.945 18.625 4.07 1 98.62 94 GLY A CA 1
ATOM 766 C C . GLY A 1 94 ? 5.68 17.516 3.344 1 98.62 94 GLY A C 1
ATOM 767 O O . GLY A 1 94 ? 6.473 16.797 3.945 1 98.62 94 GLY A O 1
ATOM 768 N N . LEU A 1 95 ? 5.395 17.344 2.08 1 98.62 95 LEU A N 1
ATOM 769 C CA . LEU A 1 95 ? 6.039 16.297 1.284 1 98.62 95 LEU A CA 1
ATOM 770 C C . LEU A 1 95 ? 7.348 16.812 0.685 1 98.62 95 LEU A C 1
ATOM 772 O O . LEU A 1 95 ? 7.41 17.922 0.177 1 98.62 95 LEU A O 1
ATOM 776 N N . SER A 1 96 ? 8.359 15.953 0.816 1 98.44 96 SER A N 1
ATOM 777 C CA . SER A 1 96 ? 9.531 16.172 -0.016 1 98.44 96 SER A CA 1
ATOM 778 C C . SER A 1 96 ? 9.234 15.891 -1.485 1 98.44 96 SER A C 1
ATOM 780 O O . SER A 1 96 ? 8.117 15.492 -1.831 1 98.44 96 SER A O 1
ATOM 782 N N . GLU A 1 97 ? 10.266 16.125 -2.342 1 97.06 97 GLU A N 1
ATOM 783 C CA . GLU A 1 97 ? 10.117 15.734 -3.74 1 97.06 97 GLU A CA 1
ATOM 784 C C . GLU A 1 97 ? 9.883 14.227 -3.877 1 97.06 97 GLU A C 1
ATOM 786 O O . GLU A 1 97 ? 9.016 13.797 -4.637 1 97.06 97 GLU A O 1
ATOM 791 N N . PHE A 1 98 ? 10.672 13.492 -3.141 1 97.19 98 PHE A N 1
ATOM 792 C CA . PHE A 1 98 ? 10.516 12.047 -3.133 1 97.19 98 PHE A CA 1
ATOM 793 C C . PHE A 1 98 ? 9.141 11.656 -2.605 1 97.19 98 PHE A C 1
ATOM 795 O O . PHE A 1 98 ? 8.484 10.773 -3.164 1 97.19 98 PHE A O 1
ATOM 802 N N . GLY A 1 99 ? 8.688 12.32 -1.564 1 98.06 99 GLY A N 1
ATOM 803 C CA . GLY A 1 99 ? 7.359 12.078 -1.021 1 98.06 99 GLY A CA 1
ATOM 804 C C . GLY A 1 99 ? 6.25 12.344 -2.021 1 98.06 99 GLY A C 1
ATOM 805 O O . GLY A 1 99 ? 5.27 11.594 -2.082 1 98.06 99 GLY A O 1
ATOM 806 N N . ARG A 1 100 ? 6.402 13.383 -2.758 1 97.81 100 ARG A N 1
ATOM 807 C CA . ARG A 1 100 ? 5.422 13.711 -3.787 1 97.81 100 ARG A CA 1
ATOM 808 C C . ARG A 1 100 ? 5.395 12.648 -4.879 1 97.81 100 ARG A C 1
ATOM 810 O O . ARG A 1 100 ? 4.324 12.242 -5.332 1 97.81 100 ARG A O 1
ATOM 817 N N . ASP A 1 101 ? 6.57 12.242 -5.219 1 97.25 101 ASP A N 1
ATOM 818 C CA . ASP A 1 101 ? 6.707 11.195 -6.23 1 97.25 101 ASP A CA 1
ATOM 819 C C . ASP A 1 101 ? 6.008 9.914 -5.793 1 97.25 101 ASP A C 1
ATOM 821 O O . ASP A 1 101 ? 5.316 9.273 -6.59 1 97.25 101 ASP A O 1
ATOM 825 N N . ILE A 1 102 ? 6.129 9.57 -4.562 1 97.19 102 ILE A N 1
ATOM 826 C CA . ILE A 1 102 ? 5.574 8.344 -4 1 97.19 102 ILE A CA 1
ATOM 827 C C . ILE A 1 102 ? 4.07 8.516 -3.783 1 97.19 102 ILE A C 1
ATOM 829 O O . ILE A 1 102 ? 3.303 7.562 -3.941 1 97.19 102 ILE A O 1
ATOM 833 N N . GLY A 1 103 ? 3.67 9.68 -3.449 1 96.69 103 GLY A N 1
ATOM 834 C CA . GLY A 1 103 ? 2.264 9.945 -3.184 1 96.69 103 GLY A CA 1
ATOM 835 C C . GLY A 1 103 ? 1.38 9.75 -4.402 1 96.69 103 GLY A C 1
ATOM 836 O O . GLY A 1 103 ? 0.193 9.445 -4.27 1 96.69 103 GLY A O 1
ATOM 837 N N . GLU A 1 104 ? 1.911 9.906 -5.516 1 96.81 104 GLU A N 1
ATOM 838 C CA . GLU A 1 104 ? 1.14 9.852 -6.75 1 96.81 104 GLU A CA 1
ATOM 839 C C . GLU A 1 104 ? 0.554 8.461 -6.977 1 96.81 104 GLU A C 1
ATOM 841 O O . GLU A 1 104 ? -0.664 8.305 -7.094 1 96.81 104 GLU A O 1
ATOM 846 N N . PRO A 1 105 ? 1.399 7.449 -7.031 1 97 105 PRO A N 1
ATOM 847 C CA . PRO A 1 105 ? 0.805 6.125 -7.242 1 97 105 PRO A CA 1
ATOM 848 C C . PRO A 1 105 ? -0.097 5.695 -6.086 1 97 105 PRO A C 1
ATOM 850 O O . PRO A 1 105 ? -1.069 4.965 -6.297 1 97 105 PRO A O 1
ATOM 853 N N . LEU A 1 106 ? 0.124 6.113 -4.895 1 95.94 106 LEU A N 1
ATOM 854 C CA .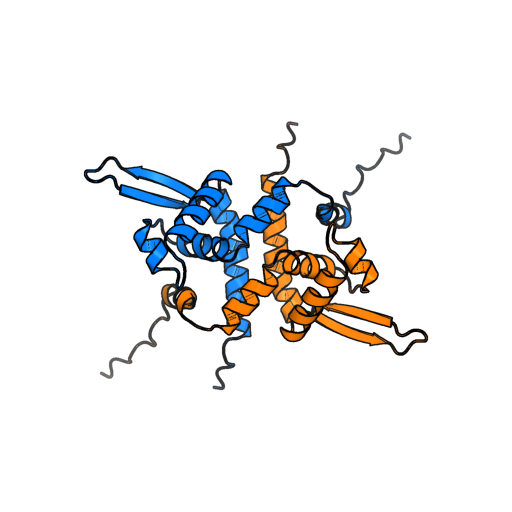 LEU A 1 106 ? -0.748 5.797 -3.77 1 95.94 106 LEU A CA 1
ATOM 855 C C . LEU A 1 106 ? -2.133 6.402 -3.967 1 95.94 106 LEU A C 1
ATOM 857 O O . LEU A 1 106 ? -3.145 5.742 -3.717 1 95.94 106 LEU A O 1
ATOM 861 N N . THR A 1 107 ? -2.131 7.625 -4.391 1 94.12 107 THR A N 1
ATOM 862 C CA . THR A 1 107 ? -3.396 8.297 -4.652 1 94.12 107 THR A CA 1
ATOM 863 C C . THR A 1 107 ? -4.145 7.617 -5.797 1 94.12 107 THR A C 1
ATOM 865 O O . THR A 1 107 ? -5.363 7.438 -5.727 1 94.12 107 THR A O 1
ATOM 868 N N . GLU A 1 108 ? -3.408 7.246 -6.781 1 95.81 108 GLU A N 1
ATOM 869 C CA . GLU A 1 108 ? -4.023 6.535 -7.902 1 95.81 108 GLU A CA 1
ATOM 870 C C . GLU A 1 108 ? -4.637 5.215 -7.445 1 95.81 108 GLU A C 1
ATOM 872 O O . GLU A 1 108 ? -5.73 4.848 -7.883 1 95.81 108 GLU A O 1
ATOM 877 N N . LEU A 1 109 ? -3.932 4.539 -6.641 1 95.44 109 LEU A N 1
ATOM 878 C CA . LEU A 1 109 ? -4.418 3.279 -6.086 1 95.44 109 LEU A CA 1
ATOM 879 C C . LEU A 1 109 ? -5.746 3.48 -5.367 1 95.44 109 LEU A C 1
ATOM 881 O O . LEU A 1 109 ? -6.719 2.77 -5.637 1 95.44 109 LEU A O 1
ATOM 885 N N . PHE A 1 110 ? -5.801 4.391 -4.543 1 91.25 110 PHE A N 1
ATOM 886 C CA . PHE A 1 110 ? -7.012 4.691 -3.789 1 91.25 110 PHE A CA 1
ATOM 887 C C . PHE A 1 110 ? -8.148 5.086 -4.727 1 91.25 110 PHE A C 1
ATOM 889 O O . PHE A 1 110 ? -9.273 4.609 -4.574 1 91.25 110 PHE A O 1
ATOM 896 N N . ASP A 1 111 ? -7.871 5.902 -5.633 1 91.94 111 ASP A N 1
ATOM 897 C CA . ASP A 1 111 ? -8.875 6.367 -6.582 1 91.94 111 ASP A CA 1
ATOM 898 C C . ASP A 1 111 ? -9.461 5.203 -7.379 1 91.94 111 ASP A C 1
ATOM 900 O O . ASP A 1 111 ? -10.672 5.129 -7.582 1 91.94 111 ASP A O 1
ATOM 904 N N . ARG A 1 112 ? -8.625 4.355 -7.836 1 94.31 112 ARG A N 1
ATOM 905 C CA . ARG A 1 112 ? -9.078 3.211 -8.625 1 94.31 112 ARG A CA 1
ATOM 906 C C . ARG A 1 112 ? -9.977 2.297 -7.793 1 94.31 112 ARG A C 1
ATOM 908 O O . ARG A 1 112 ? -11 1.811 -8.281 1 94.31 112 ARG A O 1
ATOM 915 N N . ILE A 1 113 ? -9.617 2.07 -6.555 1 93.31 113 ILE A N 1
ATOM 916 C CA . ILE A 1 113 ? -10.406 1.206 -5.684 1 93.31 113 ILE A CA 1
ATOM 917 C C . ILE A 1 113 ? -11.758 1.849 -5.406 1 93.31 113 ILE A C 1
ATOM 919 O O . ILE A 1 113 ? -12.797 1.185 -5.484 1 93.31 113 ILE A O 1
ATOM 923 N N . THR A 1 114 ? -11.773 3.115 -5.164 1 88.88 114 THR A N 1
ATOM 924 C CA . THR A 1 114 ? -13.016 3.816 -4.863 1 88.88 114 THR A CA 1
ATOM 925 C C . THR A 1 114 ? -13.93 3.854 -6.086 1 88.88 114 THR A C 1
ATOM 927 O O . THR A 1 114 ? -15.148 3.723 -5.965 1 88.88 114 THR A O 1
ATOM 930 N N . ARG A 1 115 ? -13.312 4.039 -7.176 1 88.94 115 ARG A N 1
ATOM 931 C CA . ARG A 1 115 ? -14.086 4.055 -8.414 1 88.94 115 ARG A CA 1
ATOM 932 C C . ARG A 1 115 ? -14.758 2.707 -8.656 1 88.94 115 ARG A C 1
ATOM 934 O O . ARG A 1 115 ? -15.898 2.65 -9.125 1 88.94 115 ARG A O 1
ATOM 941 N N . ARG A 1 116 ? -14 1.688 -8.367 1 88.25 116 ARG A N 1
ATOM 942 C CA . ARG A 1 116 ? -14.539 0.346 -8.562 1 88.25 116 ARG A CA 1
ATOM 943 C C . ARG A 1 116 ? -15.68 0.072 -7.59 1 88.25 116 ARG A C 1
ATOM 945 O O . ARG A 1 116 ? -16.656 -0.604 -7.941 1 88.25 116 ARG A O 1
ATOM 952 N N . LEU A 1 117 ? -15.609 0.57 -6.465 1 83.81 117 LEU A N 1
ATOM 953 C CA . LEU A 1 117 ? -16.578 0.244 -5.422 1 83.81 117 LEU A CA 1
ATOM 954 C C . LEU A 1 117 ? -17.734 1.244 -5.418 1 83.81 117 LEU A C 1
ATOM 956 O O . LEU A 1 117 ? -18.75 1.025 -4.75 1 83.81 117 LEU A O 1
ATOM 960 N N . ALA A 1 118 ? -17.5 2.396 -5.996 1 74 118 ALA A N 1
ATOM 961 C CA . ALA A 1 118 ? -18.594 3.355 -6.094 1 74 118 ALA A CA 1
ATOM 962 C C . ALA A 1 118 ? -19.797 2.734 -6.781 1 74 118 ALA A C 1
ATOM 964 O O . ALA A 1 118 ? -19.656 1.942 -7.715 1 74 118 ALA A O 1
ATOM 965 N N . PRO A 1 119 ? -20.938 2.801 -5.898 1 59.66 119 PRO A N 1
ATOM 966 C CA . PRO A 1 119 ? -22.156 2.271 -6.516 1 59.66 119 PRO A CA 1
ATOM 967 C C . PRO A 1 119 ? -22.344 2.744 -7.953 1 59.66 119 PRO A C 1
ATOM 969 O O . PRO A 1 119 ? -21.891 3.84 -8.312 1 59.66 119 PRO A O 1
ATOM 972 N N . PHE A 1 120 ? -22.484 1.759 -9.008 1 48.25 120 PHE A N 1
ATOM 973 C CA . PHE A 1 120 ? -22.953 2.109 -10.344 1 48.25 120 PHE A CA 1
ATOM 974 C C . PHE A 1 120 ? -24.078 3.133 -10.273 1 48.25 120 PHE A C 1
ATOM 976 O O . PHE A 1 120 ? -25.078 2.91 -9.594 1 48.25 120 PHE A O 1
ATOM 983 N N . ASP A 1 121 ? -23.984 4.359 -10.117 1 39.31 121 ASP A N 1
ATOM 984 C CA . ASP A 1 121 ? -25.141 5.227 -10.359 1 39.31 121 ASP A CA 1
ATOM 985 C C . ASP A 1 121 ? -25.922 4.777 -11.594 1 39.31 121 ASP A C 1
ATOM 987 O O . ASP A 1 121 ? -25.344 4.664 -12.68 1 39.31 121 ASP A O 1
ATOM 991 N N . THR A 1 122 ? -26.797 3.811 -11.492 1 32.38 122 THR A N 1
ATOM 992 C CA . THR A 1 122 ? -27.938 3.74 -12.414 1 32.38 122 THR A CA 1
ATOM 993 C C . THR A 1 122 ? -28.484 5.133 -12.695 1 32.38 122 THR A C 1
ATOM 995 O O . THR A 1 122 ? -28.938 5.824 -11.789 1 32.38 122 THR A O 1
ATOM 998 N N . ALA A 1 123 ? -28.031 5.898 -13.688 1 25.2 123 ALA A N 1
ATOM 999 C CA . ALA A 1 123 ? -28.953 6.777 -14.406 1 25.2 123 ALA A CA 1
ATOM 1000 C C . ALA A 1 123 ? -30.125 5.988 -14.984 1 25.2 123 ALA A C 1
ATOM 1002 O O . ALA A 1 123 ? -29.938 4.867 -15.469 1 25.2 123 ALA A O 1
ATOM 1003 N N . MET B 1 1 ? -36.062 34.156 -13.594 1 31.62 1 MET B N 1
ATOM 1004 C CA . MET B 1 1 ? -34.625 33.969 -13.828 1 31.62 1 MET B CA 1
ATOM 1005 C C . MET B 1 1 ? -34.062 32.875 -12.906 1 31.62 1 MET B C 1
ATOM 1007 O O . MET B 1 1 ? -33.938 33.094 -11.695 1 31.62 1 MET B O 1
ATOM 1011 N N . THR B 1 2 ? -34.406 31.594 -13.086 1 35.72 2 THR B N 1
ATOM 1012 C CA . THR B 1 2 ? -34.281 30.391 -12.266 1 35.72 2 THR B CA 1
ATOM 1013 C C . THR B 1 2 ? -32.844 30.016 -12.016 1 35.72 2 THR B C 1
ATOM 1015 O O . THR B 1 2 ? -32.062 29.797 -12.961 1 35.72 2 THR B O 1
ATOM 1018 N N . GLU B 1 3 ? -32.156 30.703 -11.055 1 35.91 3 GLU B N 1
ATOM 1019 C CA . GLU B 1 3 ? -30.781 30.484 -10.617 1 35.91 3 GLU B CA 1
ATOM 1020 C C . GLU B 1 3 ? -30.484 29 -10.391 1 35.91 3 GLU B C 1
ATOM 1022 O O . GLU B 1 3 ? -31.109 28.375 -9.547 1 35.91 3 GLU B O 1
ATOM 1027 N N . GLY B 1 4 ? -30.312 28.25 -11.453 1 30.94 4 GLY B N 1
ATOM 1028 C CA . GLY B 1 4 ? -30.031 26.828 -11.5 1 30.94 4 GLY B CA 1
ATOM 1029 C C . GLY B 1 4 ? -28.922 26.391 -10.547 1 30.94 4 GLY B C 1
ATOM 1030 O O . GLY B 1 4 ? -27.953 27.125 -10.359 1 30.94 4 GLY B O 1
ATOM 1031 N N . LEU B 1 5 ? -29.297 25.797 -9.422 1 37.22 5 LEU B N 1
ATOM 1032 C CA . LEU B 1 5 ? -28.469 25.172 -8.406 1 37.22 5 LEU B CA 1
ATOM 1033 C C . LEU B 1 5 ? -27.312 24.406 -9.039 1 37.22 5 LEU B C 1
ATOM 1035 O O . LEU B 1 5 ? -27.547 23.5 -9.844 1 37.22 5 LEU B O 1
ATOM 1039 N N . GLN B 1 6 ? -26.234 25.156 -9.406 1 36.06 6 GLN B N 1
ATOM 1040 C CA . GLN B 1 6 ? -25.031 24.531 -9.969 1 36.06 6 GLN B CA 1
ATOM 1041 C C . GLN B 1 6 ? -24.719 23.203 -9.273 1 36.06 6 GLN B C 1
ATOM 1043 O O . GLN B 1 6 ? -24.781 23.125 -8.047 1 36.06 6 GLN B O 1
ATOM 1048 N N . PRO B 1 7 ? -24.812 22.062 -9.883 1 39.12 7 PRO B N 1
ATOM 1049 C CA . PRO B 1 7 ? -24.438 20.797 -9.234 1 39.12 7 PRO B CA 1
ATOM 1050 C C . PRO B 1 7 ? -23.172 20.906 -8.391 1 39.12 7 PRO B C 1
ATOM 1052 O O . PRO B 1 7 ? -22.25 21.641 -8.742 1 39.12 7 PRO B O 1
ATOM 1055 N N . GLY B 1 8 ? -23.344 20.922 -7.055 1 33.69 8 GLY B N 1
ATOM 1056 C CA . GLY B 1 8 ? -22.328 20.984 -6.027 1 33.69 8 GLY B CA 1
ATOM 1057 C C . GLY B 1 8 ? -21.016 20.328 -6.449 1 33.69 8 GLY B C 1
ATOM 1058 O O . GLY B 1 8 ? -21.016 19.219 -6.969 1 33.69 8 GLY B O 1
ATOM 1059 N N . ARG B 1 9 ? -20.094 21.109 -7.047 1 34 9 ARG B N 1
ATOM 1060 C CA . ARG B 1 9 ? -18.719 20.719 -7.348 1 34 9 ARG B CA 1
ATOM 1061 C C . ARG B 1 9 ? -18.156 19.781 -6.277 1 34 9 ARG B C 1
ATOM 1063 O O . ARG B 1 9 ? -18.078 20.156 -5.105 1 34 9 ARG B O 1
ATOM 1070 N N . VAL B 1 10 ? -18.531 18.516 -6.309 1 38.09 10 VAL B N 1
ATOM 1071 C CA . VAL B 1 10 ? -17.734 17.609 -5.488 1 38.09 10 VAL B CA 1
ATOM 1072 C C . VAL B 1 10 ? -16.297 18.109 -5.418 1 38.09 10 VAL B C 1
ATOM 1074 O O . VAL B 1 10 ? -15.602 18.156 -6.438 1 38.09 10 VAL B O 1
ATOM 1077 N N . GLU B 1 11 ? -15.977 19.172 -4.812 1 37.91 11 GLU B N 1
ATOM 1078 C CA . GLU B 1 11 ? -14.625 19.688 -4.609 1 37.91 11 GLU B CA 1
ATOM 1079 C C . GLU B 1 11 ? -13.633 18.562 -4.355 1 37.91 11 GLU B C 1
ATOM 1081 O O . GLU B 1 11 ? -13.977 17.562 -3.729 1 37.91 11 GLU B O 1
ATOM 1086 N N . PRO B 1 12 ? -12.648 18.453 -5.152 1 38.91 12 PRO B N 1
ATOM 1087 C CA . PRO B 1 12 ? -11.609 17.438 -4.922 1 38.91 12 PRO B CA 1
ATOM 1088 C C . PRO B 1 12 ? -11.375 17.172 -3.438 1 38.91 12 PRO B C 1
ATOM 1090 O O . PRO B 1 12 ? -10.805 16.141 -3.082 1 38.91 12 PRO B O 1
ATOM 1093 N N . GLY B 1 13 ? -11.641 18.078 -2.578 1 40.59 13 GLY B N 1
ATOM 1094 C CA . GLY B 1 13 ? -11.594 17.875 -1.14 1 40.59 13 GLY B CA 1
ATOM 1095 C C . GLY B 1 13 ? -12.547 16.797 -0.66 1 40.59 13 GLY B C 1
ATOM 1096 O O . GLY B 1 13 ? -12.477 16.359 0.492 1 40.59 13 GLY B O 1
ATOM 1097 N N . ALA B 1 14 ? -13.766 16.797 -1.237 1 42.22 14 ALA B N 1
ATOM 1098 C CA . ALA B 1 14 ? -14.789 15.82 -0.867 1 42.22 14 ALA B CA 1
ATOM 1099 C C . ALA B 1 14 ? -14.289 14.391 -1.059 1 42.22 14 ALA B C 1
ATOM 1101 O O . ALA B 1 14 ? -14.664 13.492 -0.309 1 42.22 14 ALA B O 1
ATOM 1102 N N . ARG B 1 15 ? -13.695 14.164 -2.17 1 43.91 15 ARG B N 1
ATOM 1103 C CA . ARG B 1 15 ? -13.211 12.812 -2.418 1 43.91 15 ARG B CA 1
ATOM 1104 C C . ARG B 1 15 ? -12.25 12.367 -1.317 1 43.91 15 ARG B C 1
ATOM 1106 O O . ARG B 1 15 ? -12.125 11.172 -1.039 1 43.91 15 ARG B O 1
ATOM 1113 N N . TYR B 1 16 ? -11.453 13.336 -0.779 1 45.06 16 TYR B N 1
ATOM 1114 C CA . TYR B 1 16 ? -10.586 13.062 0.363 1 45.06 16 TYR B CA 1
ATOM 1115 C C . TYR B 1 16 ? -11.406 12.883 1.637 1 45.06 16 TYR B C 1
ATOM 1117 O O . TYR B 1 16 ? -10.844 12.695 2.721 1 45.06 16 TYR B O 1
ATOM 1125 N N . ASP B 1 17 ? -12.633 13.375 1.603 1 46.41 17 ASP B N 1
ATOM 1126 C CA . ASP B 1 17 ? -13.531 12.945 2.67 1 46.41 17 ASP B CA 1
ATOM 1127 C C . ASP B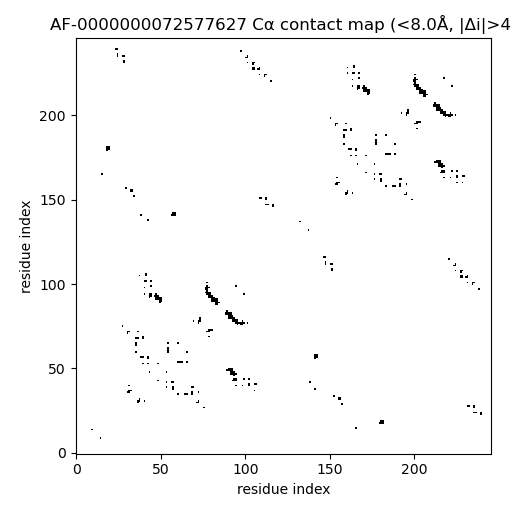 1 17 ? -13.539 11.43 2.811 1 46.41 17 ASP B C 1
ATOM 1129 O O . ASP B 1 17 ? -14.273 10.875 3.637 1 46.41 17 ASP B O 1
ATOM 1133 N N . VAL B 1 18 ? -13.133 10.82 1.805 1 45.72 18 VAL B N 1
ATOM 1134 C CA . VAL B 1 18 ? -13.156 9.359 1.787 1 45.72 18 VAL B CA 1
ATOM 1135 C C . VAL B 1 18 ? -12.594 8.82 3.1 1 45.72 18 VAL B C 1
ATOM 1137 O O . VAL B 1 18 ? -12.594 7.609 3.326 1 45.72 18 VAL B O 1
ATOM 1140 N N . PHE B 1 19 ? -11.641 9.664 3.809 1 51.97 19 PHE B N 1
ATOM 1141 C CA . PHE B 1 19 ? -11.164 9.07 5.055 1 51.97 19 PHE B CA 1
ATOM 1142 C C . PHE B 1 19 ? -12.336 8.672 5.941 1 51.97 19 PHE B C 1
ATOM 1144 O O . PHE B 1 19 ? -12.188 7.836 6.84 1 51.97 19 PHE B O 1
ATOM 1151 N N . HIS B 1 20 ? -13.336 9.555 5.812 1 49.59 20 HIS B N 1
ATOM 1152 C CA . HIS B 1 20 ? -14.461 9.266 6.691 1 49.59 20 HIS B CA 1
ATOM 1153 C C . HIS B 1 20 ? -15.227 8.039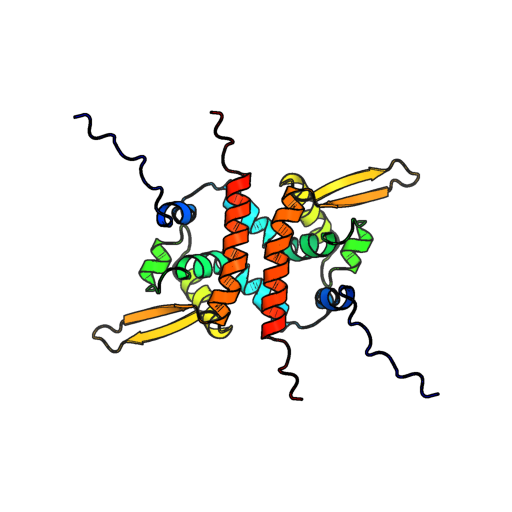 6.219 1 49.59 20 HIS B C 1
ATOM 1155 O O . HIS B 1 20 ? -16.047 7.492 6.961 1 49.59 20 HIS B O 1
ATOM 1161 N N . THR B 1 21 ? -15.273 7.957 4.898 1 49.12 21 THR B N 1
ATOM 1162 C CA . THR B 1 21 ? -16.438 7.246 4.359 1 49.12 21 THR B CA 1
ATOM 1163 C C . THR B 1 21 ? -16.312 5.746 4.617 1 49.12 21 THR B C 1
ATOM 1165 O O . THR B 1 21 ? -17.062 5.191 5.422 1 49.12 21 THR B O 1
ATOM 1168 N N . ASP B 1 22 ? -16.359 4.867 3.322 1 58.53 22 ASP B N 1
ATOM 1169 C CA . ASP B 1 22 ? -16.812 3.492 3.111 1 58.53 22 ASP B CA 1
ATOM 1170 C C . ASP B 1 22 ? -15.758 2.496 3.596 1 58.53 22 ASP B C 1
ATOM 1172 O O . ASP B 1 22 ? -14.602 2.547 3.166 1 58.53 22 ASP B O 1
ATOM 1176 N N . CYS B 1 23 ? -16.078 1.794 4.586 1 78.5 23 CYS B N 1
ATOM 1177 C CA . CYS B 1 23 ? -15.398 0.698 5.277 1 78.5 23 CYS B CA 1
ATOM 1178 C C . CYS B 1 23 ? -14.883 -0.335 4.289 1 78.5 23 CYS B C 1
ATOM 1180 O O . CYS B 1 23 ? -13.75 -0.801 4.41 1 78.5 23 CYS B O 1
ATOM 1182 N N . LEU B 1 24 ? -15.586 -0.34 3.053 1 83.88 24 LEU B N 1
ATOM 1183 C CA . LEU B 1 24 ? -15.172 -1.411 2.152 1 83.88 24 LEU B CA 1
ATOM 1184 C C . LEU B 1 24 ? -13.93 -1.012 1.368 1 83.88 24 LEU B C 1
ATOM 1186 O O . LEU B 1 24 ? -13.031 -1.832 1.158 1 83.88 24 LEU B O 1
ATOM 1190 N N . ALA B 1 25 ? -13.945 0.22 0.931 1 85.75 25 ALA B N 1
ATOM 1191 C CA . ALA B 1 25 ? -12.797 0.691 0.162 1 85.75 25 ALA B CA 1
ATOM 1192 C C . ALA B 1 25 ? -11.531 0.683 1.011 1 85.75 25 ALA B C 1
ATOM 1194 O O . ALA B 1 25 ? -10.461 0.287 0.538 1 85.75 25 ALA B O 1
ATOM 1195 N N . ARG B 1 26 ? -11.633 1.073 2.248 1 87.06 26 ARG B N 1
ATOM 1196 C CA . ARG B 1 26 ? -10.477 1.074 3.145 1 87.06 26 ARG B CA 1
ATOM 1197 C C . ARG B 1 26 ? -9.977 -0.344 3.391 1 87.06 26 ARG B C 1
ATOM 1199 O O . ARG B 1 26 ? -8.766 -0.582 3.428 1 87.06 26 ARG B O 1
ATOM 1206 N N . ASP B 1 27 ? -10.945 -1.223 3.566 1 90.56 27 ASP B N 1
ATOM 1207 C CA . ASP B 1 27 ? -10.562 -2.621 3.756 1 90.56 27 ASP B CA 1
ATOM 1208 C C . ASP B 1 27 ? -9.805 -3.152 2.545 1 90.56 27 ASP B C 1
ATOM 1210 O O . ASP B 1 27 ? -8.805 -3.855 2.693 1 90.56 27 ASP B O 1
ATOM 1214 N N . MET B 1 28 ? -10.297 -2.814 1.386 1 92.94 28 MET B N 1
ATOM 1215 C CA . MET B 1 28 ? -9.641 -3.301 0.175 1 92.94 28 MET B CA 1
ATOM 1216 C C . MET B 1 28 ? -8.266 -2.666 0.01 1 92.94 28 MET B C 1
ATOM 1218 O O . MET B 1 28 ? -7.32 -3.328 -0.422 1 92.94 28 MET B O 1
ATOM 1222 N N . VAL B 1 29 ? -8.195 -1.394 0.313 1 93.5 29 VAL B N 1
ATOM 1223 C CA . VAL B 1 29 ? -6.883 -0.75 0.288 1 93.5 29 VAL B CA 1
ATOM 1224 C C . VAL B 1 29 ? -5.934 -1.47 1.243 1 93.5 29 VAL B C 1
ATOM 1226 O O . VAL B 1 29 ? -4.797 -1.782 0.88 1 93.5 29 VAL B O 1
ATOM 1229 N N . ASP B 1 30 ? -6.387 -1.804 2.416 1 93.69 30 ASP B N 1
ATOM 1230 C CA . ASP B 1 30 ? -5.57 -2.506 3.402 1 93.69 30 ASP B CA 1
ATOM 1231 C C . ASP B 1 30 ? -5.105 -3.859 2.869 1 93.69 30 ASP B C 1
ATOM 1233 O O . ASP B 1 30 ? -3.951 -4.246 3.062 1 93.69 30 ASP B O 1
ATOM 1237 N N . HIS B 1 31 ? -5.996 -4.531 2.229 1 96.38 31 HIS B N 1
ATOM 1238 C CA . HIS B 1 31 ? -5.656 -5.844 1.696 1 96.38 31 HIS B CA 1
ATOM 1239 C C . HIS B 1 31 ? -4.605 -5.738 0.596 1 96.38 31 HIS B C 1
ATOM 1241 O O . HIS B 1 31 ? -3.615 -6.473 0.604 1 96.38 31 HIS B O 1
ATOM 1247 N N . VAL B 1 32 ? -4.773 -4.789 -0.302 1 96.62 32 VAL B N 1
ATOM 1248 C CA . VAL B 1 32 ? -3.906 -4.637 -1.466 1 96.62 32 VAL B CA 1
ATOM 1249 C C . VAL B 1 32 ? -2.531 -4.141 -1.024 1 96.62 32 VAL B C 1
ATOM 1251 O O . VAL B 1 32 ? -1.515 -4.484 -1.633 1 96.62 32 VAL B O 1
ATOM 1254 N N . THR B 1 33 ? -2.561 -3.379 0.065 1 96.19 33 THR B N 1
ATOM 1255 C CA . THR B 1 33 ? -1.306 -2.775 0.501 1 96.19 33 THR B CA 1
ATOM 1256 C C . THR B 1 33 ? -0.694 -3.57 1.65 1 96.19 33 THR B C 1
ATOM 1258 O O . THR B 1 33 ? 0.284 -3.135 2.262 1 96.19 33 THR B O 1
ATOM 1261 N N . SER B 1 34 ? -1.255 -4.703 1.969 1 96.38 34 SER B N 1
ATOM 1262 C CA . SER B 1 34 ? -0.642 -5.562 2.979 1 96.38 34 SER B CA 1
ATOM 1263 C C . SER B 1 34 ? 0.735 -6.043 2.533 1 96.38 34 SER B C 1
ATOM 1265 O O . SER B 1 34 ? 1.048 -6.027 1.341 1 96.38 34 SER B O 1
ATOM 1267 N N . ARG B 1 35 ? 1.493 -6.535 3.502 1 92.38 35 ARG B N 1
ATOM 1268 C CA . ARG B 1 35 ? 2.859 -6.965 3.229 1 92.38 35 ARG B CA 1
ATOM 1269 C C . ARG B 1 35 ? 2.9 -7.961 2.072 1 92.38 35 ARG B C 1
ATOM 1271 O O . ARG B 1 35 ? 3.75 -7.855 1.186 1 92.38 35 ARG B O 1
ATOM 1278 N N . TRP B 1 36 ? 2.01 -8.82 2.141 1 95.5 36 TRP B N 1
ATOM 1279 C CA . TRP B 1 36 ? 2.072 -9.883 1.148 1 95.5 36 TRP B CA 1
ATOM 1280 C C . TRP B 1 36 ? 1.181 -9.57 -0.047 1 95.5 36 TRP B C 1
ATOM 1282 O O . TRP B 1 36 ? 1.451 -10.016 -1.166 1 95.5 36 TRP B O 1
ATOM 1292 N N . GLY B 1 37 ? 0.086 -8.828 0.11 1 96.94 37 GLY B N 1
ATOM 1293 C CA . GLY B 1 37 ? -0.811 -8.469 -0.977 1 96.94 37 GLY B CA 1
ATOM 1294 C C . GLY B 1 37 ? -0.104 -7.785 -2.133 1 96.94 37 GLY B C 1
ATOM 1295 O O . GLY B 1 37 ? -0.327 -8.133 -3.295 1 96.94 37 GLY B O 1
ATOM 1296 N N . ILE B 1 38 ? 0.707 -6.895 -1.847 1 95.56 38 ILE B N 1
ATOM 1297 C CA . ILE B 1 38 ? 1.454 -6.148 -2.854 1 95.56 38 ILE B CA 1
ATOM 1298 C C . ILE B 1 38 ? 2.301 -7.109 -3.686 1 95.56 38 ILE B C 1
ATOM 1300 O O . ILE B 1 38 ? 2.281 -7.055 -4.918 1 95.56 38 ILE B O 1
ATOM 1304 N N . TRP B 1 39 ? 2.965 -8.031 -3.004 1 93.5 39 TRP B N 1
ATOM 1305 C CA . TRP B 1 39 ? 3.916 -8.914 -3.678 1 93.5 39 TRP B CA 1
ATOM 1306 C C . TRP B 1 39 ? 3.189 -9.945 -4.539 1 93.5 39 TRP B C 1
ATOM 1308 O O . TRP B 1 39 ? 3.641 -10.266 -5.637 1 93.5 39 TRP B O 1
ATOM 1318 N N . VAL B 1 40 ? 2.102 -10.383 -4.047 1 96.94 40 VAL B N 1
ATOM 1319 C CA . VAL B 1 40 ? 1.308 -11.328 -4.82 1 96.94 40 VAL B CA 1
ATOM 1320 C C . VAL B 1 40 ? 0.779 -10.656 -6.082 1 96.94 40 VAL B C 1
ATOM 1322 O O . VAL B 1 40 ? 0.862 -11.219 -7.176 1 96.94 40 VAL B O 1
ATOM 1325 N N . LEU B 1 41 ? 0.271 -9.484 -5.988 1 97.44 41 LEU B N 1
ATOM 1326 C CA . LEU B 1 41 ? -0.288 -8.766 -7.129 1 97.44 41 LEU B CA 1
ATOM 1327 C C . LEU B 1 41 ? 0.798 -8.438 -8.148 1 97.44 41 LEU B C 1
ATOM 1329 O O . LEU B 1 41 ? 0.576 -8.547 -9.359 1 97.44 41 LEU B O 1
ATOM 1333 N N . ILE B 1 42 ? 1.907 -8.047 -7.66 1 94.69 42 ILE B N 1
ATOM 1334 C CA . ILE B 1 42 ? 3.014 -7.73 -8.555 1 94.69 42 ILE B CA 1
ATOM 1335 C C . ILE B 1 42 ? 3.475 -9 -9.273 1 94.69 42 ILE B C 1
ATOM 1337 O O . ILE B 1 42 ? 3.719 -8.977 -10.484 1 94.69 42 ILE B O 1
ATOM 1341 N N . ALA B 1 43 ? 3.641 -10.062 -8.539 1 94.88 43 ALA B N 1
ATOM 1342 C CA . ALA B 1 43 ? 4.098 -11.328 -9.109 1 94.88 43 ALA B CA 1
ATOM 1343 C C . ALA B 1 43 ? 3.168 -11.789 -10.227 1 94.88 43 ALA B C 1
ATOM 1345 O O . ALA B 1 43 ? 3.617 -12.375 -11.219 1 94.88 43 ALA B O 1
ATOM 1346 N N . LEU B 1 44 ? 1.896 -11.492 -10.133 1 97.44 44 LEU B N 1
ATOM 1347 C CA . LEU B 1 44 ? 0.893 -11.992 -11.062 1 97.44 44 LEU B CA 1
ATOM 1348 C C . LEU B 1 44 ? 0.717 -11.039 -12.242 1 97.44 44 LEU B C 1
ATOM 1350 O O . LEU B 1 44 ? -0.055 -11.32 -13.164 1 97.44 44 LEU B O 1
ATOM 1354 N N . ARG B 1 45 ? 1.336 -9.977 -12.242 1 95.31 45 ARG B N 1
ATOM 1355 C CA . ARG B 1 45 ? 1.169 -8.984 -13.305 1 95.31 45 ARG B CA 1
ATOM 1356 C C . ARG B 1 45 ? 1.638 -9.531 -14.648 1 95.31 45 ARG B C 1
ATOM 1358 O O . ARG B 1 45 ? 1.101 -9.164 -15.695 1 95.31 45 ARG B O 1
ATOM 1365 N N . ARG B 1 46 ? 2.561 -10.328 -14.625 1 90.25 46 ARG B N 1
ATOM 1366 C CA . ARG B 1 46 ? 3.135 -10.773 -15.891 1 90.25 46 ARG B CA 1
ATOM 1367 C C . ARG B 1 46 ? 2.533 -12.109 -16.328 1 90.25 46 ARG B C 1
ATOM 1369 O O . ARG B 1 46 ? 2.27 -12.32 -17.516 1 90.25 46 ARG B O 1
ATOM 1376 N N . ASN B 1 47 ? 2.344 -12.977 -15.414 1 94.69 47 ASN B N 1
ATOM 1377 C CA . ASN B 1 47 ? 1.844 -14.305 -15.742 1 94.69 47 ASN B CA 1
ATOM 1378 C C . ASN B 1 47 ? 0.913 -14.836 -14.656 1 94.69 47 ASN B C 1
ATOM 1380 O O . ASN B 1 47 ? 1.009 -14.43 -13.492 1 94.69 47 ASN B O 1
ATOM 1384 N N . ASP B 1 48 ? 0.049 -15.727 -15.18 1 97.5 48 ASP B N 1
ATOM 1385 C CA . ASP B 1 48 ? -0.639 -16.578 -14.219 1 97.5 48 ASP B CA 1
ATOM 1386 C C . ASP B 1 48 ? 0.325 -17.578 -13.578 1 97.5 48 ASP B C 1
ATOM 1388 O O . ASP B 1 48 ? 1.226 -18.094 -14.25 1 97.5 48 ASP B O 1
ATOM 1392 N N . LEU B 1 49 ? 0.1 -17.891 -12.32 1 98.12 49 LEU B N 1
ATOM 1393 C CA . LEU B 1 49 ? 1.033 -18.75 -11.617 1 98.12 49 LEU B CA 1
ATOM 1394 C C . LEU B 1 49 ? 0.286 -19.766 -10.742 1 98.12 49 LEU B C 1
ATOM 1396 O O . LEU B 1 49 ? -0.814 -19.469 -10.266 1 98.12 49 LEU B O 1
ATOM 1400 N N . ARG B 1 50 ? 0.96 -20.844 -10.625 1 97.69 50 ARG B N 1
ATOM 1401 C CA . ARG B 1 50 ? 0.487 -21.812 -9.641 1 97.69 50 ARG B CA 1
ATOM 1402 C C . ARG B 1 50 ? 0.966 -21.453 -8.242 1 97.69 50 ARG B C 1
ATOM 1404 O O . ARG B 1 50 ? 1.789 -20.562 -8.07 1 97.69 50 ARG B O 1
ATOM 1411 N N . PHE B 1 51 ? 0.346 -22.188 -7.234 1 97.81 51 PHE B N 1
ATOM 1412 C CA . PHE B 1 51 ? 0.603 -21.891 -5.832 1 97.81 51 PHE B CA 1
ATOM 1413 C C . PHE B 1 51 ? 2.096 -21.938 -5.531 1 97.81 51 PHE B C 1
ATOM 1415 O O . PHE B 1 51 ? 2.66 -21 -4.984 1 97.81 51 PHE B O 1
ATOM 1422 N N . TYR B 1 52 ? 2.75 -22.969 -5.98 1 96.19 52 TYR B N 1
ATOM 1423 C CA . TYR B 1 52 ? 4.164 -23.156 -5.672 1 96.19 52 TYR B CA 1
ATOM 1424 C C . TYR B 1 52 ? 5.023 -22.156 -6.41 1 96.19 52 TYR B C 1
ATOM 1426 O O . TYR B 1 52 ? 6.039 -21.688 -5.887 1 96.19 52 TYR B O 1
ATOM 1434 N N . GLU B 1 53 ? 4.637 -21.812 -7.598 1 96.75 53 GLU B N 1
ATOM 1435 C CA . GLU B 1 53 ? 5.352 -20.797 -8.352 1 96.75 53 GLU B CA 1
ATOM 1436 C C . GLU B 1 53 ? 5.277 -19.438 -7.66 1 96.75 53 GLU B C 1
ATOM 1438 O O . GLU B 1 53 ? 6.266 -18.703 -7.621 1 96.75 53 GLU B O 1
ATOM 1443 N N . LEU B 1 54 ? 4.141 -19.125 -7.109 1 96.62 54 LEU B N 1
ATOM 1444 C CA . LEU B 1 54 ? 3.975 -17.906 -6.332 1 96.62 54 LEU B CA 1
ATOM 1445 C C . LEU B 1 54 ? 4.844 -17.938 -5.078 1 96.62 54 LEU B C 1
ATOM 1447 O O . LEU B 1 54 ? 5.551 -16.969 -4.781 1 96.62 54 LEU B O 1
ATOM 1451 N N . ARG B 1 55 ? 4.852 -19 -4.406 1 95.62 55 ARG B N 1
ATOM 1452 C CA . ARG B 1 55 ? 5.637 -19.156 -3.186 1 95.62 55 ARG B CA 1
ATOM 1453 C C . ARG B 1 55 ? 7.121 -18.953 -3.463 1 95.62 55 ARG B C 1
ATOM 1455 O O . ARG B 1 55 ? 7.828 -18.328 -2.67 1 95.62 55 ARG B O 1
ATOM 1462 N N . GLU B 1 56 ? 7.57 -19.406 -4.613 1 93.94 56 GLU B N 1
ATOM 1463 C CA . GLU B 1 56 ? 8.984 -19.328 -4.984 1 93.94 56 GLU B CA 1
ATOM 1464 C C . GLU B 1 56 ? 9.352 -17.906 -5.434 1 93.94 56 GLU B C 1
ATOM 1466 O O . GLU B 1 56 ? 10.484 -17.469 -5.25 1 93.94 56 GLU B O 1
ATOM 1471 N N . SER B 1 57 ? 8.383 -17.234 -5.945 1 92.44 57 SER B N 1
ATOM 1472 C CA . SER B 1 57 ? 8.641 -15.914 -6.508 1 92.44 57 SER B CA 1
ATOM 1473 C C . SER B 1 57 ? 8.703 -14.844 -5.418 1 92.44 57 SER B C 1
ATOM 1475 O O . SER B 1 57 ? 9.242 -13.758 -5.633 1 92.44 57 SER B O 1
ATOM 1477 N N . ILE B 1 58 ? 8.156 -15.141 -4.258 1 92 58 ILE B N 1
ATOM 1478 C CA . ILE B 1 58 ? 8.055 -14.148 -3.189 1 92 58 ILE B CA 1
ATOM 1479 C C . ILE B 1 58 ? 8.891 -14.602 -1.991 1 92 58 ILE B C 1
ATOM 1481 O O . ILE B 1 58 ? 8.445 -15.438 -1.2 1 92 58 ILE B O 1
ATOM 1485 N N . GLN B 1 59 ? 9.969 -13.922 -1.865 1 89.88 59 GLN B N 1
ATOM 1486 C CA . GLN B 1 59 ? 10.891 -14.312 -0.806 1 89.88 59 GLN B CA 1
ATOM 1487 C C . GLN B 1 59 ? 10.312 -14.008 0.572 1 89.88 59 GLN B C 1
ATOM 1489 O O . GLN B 1 59 ? 9.805 -12.906 0.811 1 89.88 59 GLN B O 1
ATOM 1494 N N . GLY B 1 60 ? 10.336 -15.094 1.421 1 91.38 60 GLY B N 1
ATOM 1495 C CA . GLY B 1 60 ? 10.016 -14.883 2.822 1 91.38 60 GLY B CA 1
ATOM 1496 C C . GLY B 1 60 ? 8.57 -15.211 3.158 1 91.38 60 GLY B C 1
ATOM 1497 O O . GLY B 1 60 ? 8.211 -15.336 4.332 1 91.38 60 GLY B O 1
ATOM 1498 N N . ILE B 1 61 ? 7.773 -15.445 2.225 1 94.69 61 ILE B N 1
ATOM 1499 C CA . ILE B 1 61 ? 6.371 -15.727 2.514 1 94.69 61 ILE B CA 1
ATOM 1500 C C . ILE B 1 61 ? 6.207 -17.203 2.9 1 94.69 61 ILE B C 1
ATOM 1502 O O . ILE B 1 61 ? 6.836 -18.078 2.305 1 94.69 61 ILE B O 1
ATOM 1506 N N . SER B 1 62 ? 5.445 -17.5 3.908 1 97 62 SER B N 1
ATOM 1507 C CA . SER B 1 62 ? 5.086 -18.875 4.242 1 97 62 SER B CA 1
ATOM 1508 C C . SER B 1 62 ? 3.898 -19.344 3.416 1 97 62 SER B C 1
ATOM 1510 O O . SER B 1 62 ? 3.145 -18.531 2.879 1 97 62 SER B O 1
ATOM 1512 N N . GLU B 1 63 ? 3.703 -20.656 3.373 1 98 63 GLU B N 1
ATOM 1513 C CA . GLU B 1 63 ? 2.557 -21.234 2.676 1 98 63 GLU B CA 1
ATOM 1514 C C . GLU B 1 63 ? 1.243 -20.75 3.287 1 98 63 GLU B C 1
ATOM 1516 O O . GLU B 1 63 ? 0.281 -20.484 2.568 1 98 63 GLU B O 1
ATOM 1521 N N . LYS B 1 64 ? 1.188 -20.656 4.496 1 98.44 64 LYS B N 1
ATOM 1522 C CA . LYS B 1 64 ? -0.019 -20.203 5.191 1 98.44 64 LYS B CA 1
ATOM 1523 C C . LYS B 1 64 ? -0.385 -18.781 4.801 1 98.44 64 LYS B C 1
ATOM 1525 O O . LYS B 1 64 ? -1.537 -18.5 4.465 1 98.44 64 LYS B O 1
ATOM 1530 N N . MET B 1 65 ? 0.574 -17.953 4.867 1 98.31 65 MET B N 1
ATOM 1531 C CA . MET B 1 65 ? 0.33 -16.547 4.551 1 98.31 65 MET B CA 1
ATOM 1532 C C . MET B 1 65 ? -0.02 -16.375 3.078 1 98.31 65 MET B C 1
ATOM 1534 O O . MET B 1 65 ? -0.827 -15.516 2.725 1 98.31 65 MET B O 1
ATOM 1538 N N . LEU B 1 66 ? 0.613 -17.141 2.236 1 98.25 66 LEU B N 1
ATOM 1539 C CA . LEU B 1 66 ? 0.254 -17.094 0.824 1 98.25 66 LEU B CA 1
ATOM 1540 C C . LEU B 1 66 ? -1.193 -17.531 0.616 1 98.25 66 LEU B C 1
ATOM 1542 O O . LEU B 1 66 ? -1.95 -16.859 -0.091 1 98.25 66 LEU B O 1
ATOM 1546 N N . ALA B 1 67 ? -1.547 -18.656 1.212 1 98.75 67 ALA B N 1
ATOM 1547 C CA . ALA B 1 67 ? -2.912 -19.156 1.088 1 98.75 67 ALA B CA 1
ATOM 1548 C C . ALA B 1 67 ? -3.924 -18.125 1.579 1 98.75 67 ALA B C 1
ATOM 1550 O O . ALA B 1 67 ? -4.926 -17.859 0.91 1 98.75 67 ALA B O 1
ATOM 1551 N N . GLN B 1 68 ? -3.684 -17.547 2.707 1 98.75 68 GLN B N 1
ATOM 1552 C CA . GLN B 1 68 ? -4.559 -16.531 3.285 1 98.75 68 GLN B CA 1
ATOM 1553 C C . GLN B 1 68 ? -4.66 -15.305 2.377 1 98.75 68 GLN B C 1
ATOM 1555 O O . GLN B 1 68 ? -5.754 -14.773 2.16 1 98.75 68 GLN B O 1
ATOM 1560 N N . THR B 1 69 ? -3.549 -14.875 1.866 1 98.5 69 THR B N 1
ATOM 1561 C CA . THR B 1 69 ? -3.508 -13.695 1 1 98.5 69 THR B CA 1
ATOM 1562 C C . THR B 1 69 ? -4.293 -13.945 -0.284 1 98.5 69 THR B C 1
ATOM 1564 O O . THR B 1 69 ? -5.078 -13.102 -0.71 1 98.5 69 THR B O 1
ATOM 1567 N N . LEU B 1 70 ? -4.098 -15.102 -0.861 1 98.75 70 LEU B N 1
ATOM 1568 C CA . LEU B 1 70 ? -4.797 -15.438 -2.096 1 98.75 70 LEU B CA 1
ATOM 1569 C C . LEU B 1 70 ? -6.305 -15.492 -1.869 1 98.75 70 LEU B C 1
ATOM 1571 O O . LEU B 1 70 ? -7.082 -15.023 -2.705 1 98.75 70 LEU B O 1
ATOM 1575 N N . ARG B 1 71 ? -6.695 -16.062 -0.795 1 98.69 71 ARG B N 1
ATOM 1576 C CA . ARG B 1 71 ? -8.117 -16.125 -0.479 1 98.69 71 ARG B CA 1
ATOM 1577 C C . ARG B 1 71 ? -8.734 -14.734 -0.414 1 98.69 71 ARG B C 1
ATOM 1579 O O . ARG B 1 71 ? -9.781 -14.484 -1.012 1 98.69 71 ARG B O 1
ATOM 1586 N N . VAL B 1 72 ? -8.141 -13.828 0.252 1 98.56 72 VAL B N 1
ATOM 1587 C CA . VAL B 1 72 ? -8.625 -12.461 0.434 1 98.56 72 VAL B CA 1
ATOM 1588 C C . VAL B 1 72 ? -8.68 -11.75 -0.916 1 98.56 72 VAL B C 1
ATOM 1590 O O . VAL B 1 72 ? -9.672 -11.086 -1.235 1 98.56 72 VAL B O 1
ATOM 1593 N N . LEU B 1 73 ? -7.668 -11.891 -1.71 1 98.5 73 LEU B N 1
ATOM 1594 C CA . LEU B 1 73 ? -7.594 -11.188 -2.986 1 98.5 73 LEU B CA 1
ATOM 1595 C C . LEU B 1 73 ? -8.617 -11.742 -3.973 1 98.5 73 LEU B C 1
ATOM 1597 O O . LEU B 1 73 ? -9.141 -11 -4.809 1 98.5 73 LEU B O 1
ATOM 1601 N N . VAL B 1 74 ? -8.883 -13.023 -3.898 1 98.75 74 VAL B N 1
ATOM 1602 C CA . VAL B 1 74 ? -9.93 -13.625 -4.715 1 98.75 74 VAL B CA 1
ATOM 1603 C C . VAL B 1 74 ? -11.297 -13.102 -4.27 1 98.75 74 VAL B C 1
ATOM 1605 O O . VAL B 1 74 ? -12.125 -12.711 -5.098 1 98.75 74 VAL B O 1
ATOM 1608 N N . GLU B 1 75 ? -11.547 -13.023 -2.98 1 97.75 75 GLU B N 1
ATOM 1609 C CA . GLU B 1 75 ? -12.797 -12.508 -2.428 1 97.75 75 GLU B CA 1
ATOM 1610 C C . GLU B 1 75 ? -13 -11.047 -2.816 1 97.75 75 GLU B C 1
ATOM 1612 O O . GLU B 1 75 ? -14.133 -10.625 -3.078 1 97.75 75 GLU B O 1
ATOM 1617 N N . ASP B 1 76 ? -11.938 -10.328 -2.924 1 96.75 76 ASP B N 1
ATOM 1618 C CA . ASP B 1 76 ? -12 -8.914 -3.283 1 96.75 76 ASP B CA 1
ATOM 1619 C C . ASP B 1 76 ? -12.188 -8.742 -4.789 1 96.75 76 ASP B C 1
ATOM 1621 O O . ASP B 1 76 ? -12.367 -7.617 -5.27 1 96.75 76 ASP B O 1
ATOM 1625 N N . GLY B 1 77 ? -12.023 -9.82 -5.508 1 97.56 77 GLY B N 1
ATOM 1626 C CA . GLY B 1 77 ? -12.227 -9.766 -6.949 1 97.56 77 GLY B CA 1
ATOM 1627 C C . GLY B 1 77 ? -11.008 -9.297 -7.711 1 97.56 77 GLY B C 1
ATOM 1628 O O . GLY B 1 77 ? -11.102 -8.898 -8.875 1 97.56 77 GLY B O 1
ATOM 1629 N N . LEU B 1 78 ? -9.891 -9.344 -7.102 1 98.31 78 LEU B N 1
ATOM 1630 C CA . LEU B 1 78 ? -8.664 -8.875 -7.723 1 98.31 78 LEU B CA 1
ATOM 1631 C C . LEU B 1 78 ? -7.93 -10.016 -8.414 1 98.31 78 LEU B C 1
ATOM 1633 O O . LEU B 1 78 ? -7.211 -9.797 -9.398 1 98.31 78 LEU B O 1
ATOM 1637 N N . VAL B 1 79 ? -8.07 -11.234 -7.867 1 98.75 79 VAL B N 1
ATOM 1638 C CA . VAL B 1 79 ? -7.422 -12.438 -8.375 1 98.75 79 VAL B CA 1
ATOM 1639 C C . VAL B 1 79 ? -8.477 -13.5 -8.703 1 98.75 79 VAL B C 1
ATOM 1641 O O . VAL B 1 79 ? -9.438 -13.672 -7.953 1 98.75 79 VAL B O 1
ATOM 1644 N N . TRP B 1 80 ? -8.32 -14.109 -9.797 1 98.62 80 TRP B N 1
ATOM 1645 C CA . TRP B 1 80 ? -9.164 -15.273 -10.039 1 98.62 80 TRP B CA 1
ATOM 1646 C C . TRP B 1 80 ? -8.391 -16.562 -9.805 1 98.62 80 TRP B C 1
ATOM 1648 O O . TRP B 1 80 ? -7.16 -16.578 -9.906 1 98.62 80 TRP B O 1
ATOM 1658 N N . ARG B 1 81 ? -9.055 -17.531 -9.43 1 98.38 81 ARG B N 1
ATOM 1659 C CA . ARG B 1 81 ? -8.57 -18.891 -9.188 1 98.38 81 ARG B CA 1
ATOM 1660 C C . ARG B 1 81 ? -9.25 -19.875 -10.125 1 98.38 81 ARG B C 1
ATOM 1662 O O . ARG B 1 81 ? -10.477 -19.984 -10.141 1 98.38 81 ARG B O 1
ATOM 1669 N N . GLU B 1 82 ? -8.453 -20.594 -10.906 1 97.94 82 GLU B N 1
ATOM 1670 C CA . GLU B 1 82 ? -9.008 -21.562 -11.844 1 97.94 82 GLU B CA 1
ATOM 1671 C C . GLU B 1 82 ? -8.484 -22.969 -11.555 1 97.94 82 GLU B C 1
ATOM 1673 O O . GLU B 1 82 ? -7.281 -23.156 -11.344 1 97.94 82 GLU B O 1
ATOM 1678 N N . VAL B 1 83 ? -9.398 -23.906 -11.594 1 96.81 83 VAL B N 1
ATOM 1679 C CA . VAL B 1 83 ? -9.031 -25.312 -11.398 1 96.81 83 VAL B CA 1
ATOM 1680 C C . VAL B 1 83 ? -9.203 -26.078 -12.703 1 96.81 83 VAL B C 1
ATOM 1682 O O . VAL B 1 83 ? -10.297 -26.141 -13.258 1 96.81 83 VAL B O 1
ATOM 1685 N N . GLU B 1 84 ? -8.125 -26.562 -13.242 1 93.56 84 GLU B N 1
ATOM 1686 C CA . GLU B 1 84 ? -8.156 -27.438 -14.406 1 93.56 84 GLU B CA 1
ATOM 1687 C C . GLU B 1 84 ? -8.32 -28.906 -13.977 1 93.56 84 GLU B C 1
ATOM 1689 O O . GLU B 1 84 ? -7.543 -29.406 -13.156 1 93.56 84 GLU B O 1
ATOM 1694 N N . PRO B 1 85 ? -9.289 -29.516 -14.484 1 92.19 85 PRO B N 1
ATOM 1695 C CA . PRO B 1 85 ? -9.578 -30.891 -14.094 1 92.19 85 PRO B CA 1
ATOM 1696 C C . PRO B 1 85 ? -8.547 -31.875 -14.641 1 92.19 85 PRO B C 1
ATOM 1698 O O . PRO B 1 85 ? -8.875 -32.719 -15.5 1 92.19 85 PRO B O 1
ATOM 1701 N N . THR B 1 86 ? -7.41 -31.719 -14.32 1 92.06 86 THR B N 1
ATOM 1702 C CA . THR B 1 86 ? -6.355 -32.688 -14.617 1 92.06 86 THR B CA 1
ATOM 1703 C C . THR B 1 86 ? -6.145 -33.625 -13.43 1 92.06 86 THR B C 1
ATOM 1705 O O . THR B 1 86 ? -6.832 -33.531 -12.414 1 92.06 86 THR B O 1
ATOM 1708 N N . THR B 1 87 ? -5.402 -34.781 -13.711 1 91.44 87 THR B N 1
ATOM 1709 C CA . THR B 1 87 ? -5.016 -35.688 -12.633 1 91.44 87 THR B CA 1
ATOM 1710 C C . THR B 1 87 ? -3.518 -35.594 -12.367 1 91.44 87 THR B C 1
ATOM 1712 O O . THR B 1 87 ? -2.703 -35.969 -13.211 1 91.44 87 THR B O 1
ATOM 1715 N N . PRO B 1 88 ? -3.148 -34.969 -11.195 1 92.38 88 PRO B N 1
ATOM 1716 C CA . PRO B 1 88 ? -3.869 -34.188 -10.172 1 92.38 88 PRO B CA 1
ATOM 1717 C C . PRO B 1 88 ? -4.355 -32.844 -10.68 1 92.38 88 PRO B C 1
ATOM 1719 O O . PRO B 1 88 ? -3.797 -32.312 -11.641 1 92.38 88 PRO B O 1
ATOM 1722 N N . PRO B 1 89 ? -5.387 -32.344 -10 1 94.69 89 PRO B N 1
ATOM 1723 C CA . PRO B 1 89 ? -5.91 -31.078 -10.469 1 94.69 89 PRO B CA 1
ATOM 1724 C C . PRO B 1 89 ? -4.859 -29.969 -10.453 1 94.69 89 PRO B C 1
ATOM 1726 O O . PRO B 1 89 ? -4.012 -29.922 -9.555 1 94.69 89 PRO B O 1
ATOM 1729 N N . ARG B 1 90 ? -4.938 -29.109 -11.438 1 94.94 90 ARG B N 1
ATOM 1730 C CA . ARG B 1 90 ? -4.027 -27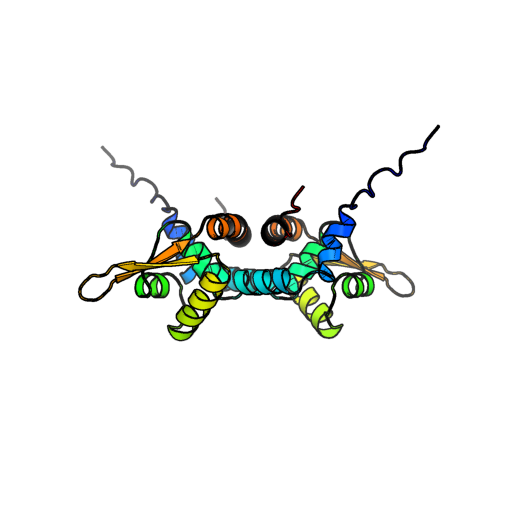.969 -11.539 1 94.94 90 ARG B CA 1
ATOM 1731 C C . ARG B 1 90 ? -4.746 -26.672 -11.203 1 94.94 90 ARG B C 1
ATOM 1733 O O . ARG B 1 90 ? -5.695 -26.281 -11.891 1 94.94 90 ARG B O 1
ATOM 1740 N N . VAL B 1 91 ? -4.289 -26.078 -10.172 1 97.38 91 VAL B N 1
ATOM 1741 C CA . VAL B 1 91 ? -4.875 -24.797 -9.773 1 97.38 91 VAL B CA 1
ATOM 1742 C C . VAL B 1 91 ? -3.963 -23.656 -10.211 1 97.38 91 VAL B C 1
ATOM 1744 O O . VAL B 1 91 ? -2.758 -23.672 -9.945 1 97.38 91 VAL B O 1
ATOM 1747 N N . THR B 1 92 ? -4.574 -22.688 -10.922 1 98.25 92 THR B N 1
ATOM 1748 C CA . THR B 1 92 ? -3.828 -21.531 -11.391 1 98.25 92 THR B CA 1
ATOM 1749 C C . THR B 1 92 ? -4.477 -20.234 -10.898 1 98.25 92 THR B C 1
ATOM 1751 O O . THR B 1 92 ? -5.695 -20.172 -10.727 1 98.25 92 THR B O 1
ATOM 1754 N N . TYR B 1 93 ? -3.66 -19.281 -10.641 1 98.69 93 TYR B N 1
ATOM 1755 C CA . TYR B 1 93 ? -4.094 -17.953 -10.234 1 98.69 93 TYR B CA 1
ATOM 1756 C C . TYR B 1 93 ? -3.678 -16.906 -11.266 1 98.69 93 TYR B C 1
ATOM 1758 O O . TYR B 1 93 ? -2.576 -16.969 -11.812 1 98.69 93 TYR B O 1
ATOM 1766 N N . GLY B 1 94 ? -4.516 -15.938 -11.469 1 98.62 94 GLY B N 1
ATOM 1767 C CA . GLY B 1 94 ? -4.223 -14.797 -12.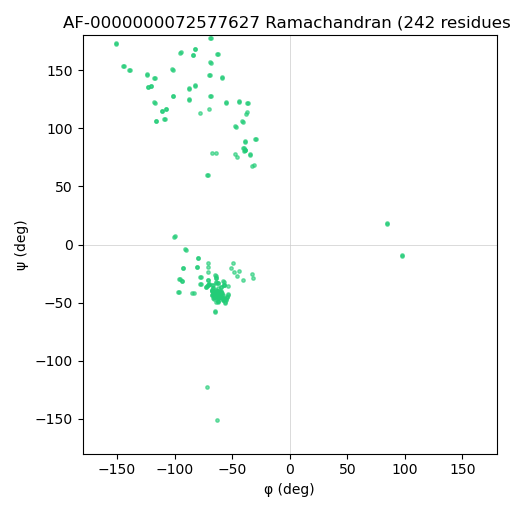336 1 98.62 94 GLY B CA 1
ATOM 1768 C C . GLY B 1 94 ? -4.953 -13.531 -11.922 1 98.62 94 GLY B C 1
ATOM 1769 O O . GLY B 1 94 ? -5.762 -13.555 -10.992 1 98.62 94 GLY B O 1
ATOM 1770 N N . LEU B 1 95 ? -4.645 -12.43 -12.547 1 98.62 95 LEU B N 1
ATOM 1771 C CA . LEU B 1 95 ? -5.281 -11.156 -12.227 1 98.62 95 LEU B CA 1
ATOM 1772 C C . LEU B 1 95 ? -6.574 -10.977 -13.023 1 98.62 95 LEU B C 1
ATOM 1774 O O . LEU B 1 95 ? -6.617 -11.266 -14.219 1 98.62 95 LEU B O 1
ATOM 1778 N N . SER B 1 96 ? -7.598 -10.555 -12.281 1 98.38 96 SER B N 1
ATOM 1779 C CA . SER B 1 96 ? -8.758 -10.023 -12.992 1 98.38 96 SER B CA 1
ATOM 1780 C C . SER B 1 96 ? -8.43 -8.695 -13.672 1 98.38 96 SER B C 1
ATOM 1782 O O . SER B 1 96 ? -7.312 -8.188 -13.555 1 98.38 96 SER B O 1
ATOM 1784 N N . GLU B 1 97 ? -9.445 -8.148 -14.398 1 97 97 GLU B N 1
ATOM 1785 C CA . GLU B 1 97 ? -9.266 -6.809 -14.953 1 97 97 GLU B CA 1
ATOM 1786 C C . GLU B 1 97 ? -9.047 -5.777 -13.852 1 97 97 GLU B C 1
ATOM 1788 O O . GLU B 1 97 ? -8.172 -4.918 -13.961 1 97 97 GLU B O 1
ATOM 1793 N N . PHE B 1 98 ? -9.859 -5.902 -12.82 1 97.12 98 PHE B N 1
ATOM 1794 C CA . PHE B 1 98 ? -9.711 -5.016 -11.672 1 97.12 98 PHE B CA 1
ATOM 1795 C C . PHE B 1 98 ? -8.352 -5.203 -11.016 1 97.12 98 PHE B C 1
ATOM 1797 O O . PHE B 1 98 ? -7.691 -4.227 -10.656 1 97.12 98 PHE B O 1
ATOM 1804 N N . GLY B 1 99 ? -7.906 -6.438 -10.891 1 98.06 99 GLY B N 1
ATOM 1805 C CA . GLY B 1 99 ? -6.594 -6.734 -10.352 1 98.06 99 GLY B CA 1
ATOM 1806 C C . GLY B 1 99 ? -5.461 -6.117 -11.148 1 98.06 99 GLY B C 1
ATOM 1807 O O . GLY B 1 99 ? -4.488 -5.621 -10.578 1 98.06 99 GLY B O 1
ATOM 1808 N N . ARG B 1 100 ? -5.59 -6.176 -12.422 1 97.75 100 ARG B N 1
ATOM 1809 C CA . ARG B 1 100 ? -4.586 -5.578 -13.297 1 97.75 100 ARG B CA 1
ATOM 1810 C C . ARG B 1 100 ? -4.547 -4.062 -13.133 1 97.75 100 ARG B C 1
ATOM 1812 O O . ARG B 1 100 ? -3.471 -3.467 -13.078 1 97.75 100 ARG B O 1
ATOM 1819 N N . ASP B 1 101 ? -5.719 -3.521 -13.047 1 97.19 101 ASP B N 1
ATOM 1820 C CA . ASP B 1 101 ? -5.844 -2.08 -12.852 1 97.19 101 ASP B CA 1
ATOM 1821 C C . ASP B 1 101 ? -5.164 -1.642 -11.555 1 97.19 101 ASP B C 1
ATOM 1823 O O . ASP B 1 101 ? -4.469 -0.625 -11.531 1 97.19 101 ASP B O 1
ATOM 1827 N N . ILE B 1 102 ? -5.312 -2.414 -10.531 1 97.19 102 ILE B N 1
ATOM 1828 C CA . ILE B 1 102 ? -4.777 -2.107 -9.211 1 97.19 102 ILE B CA 1
ATOM 1829 C C . ILE B 1 102 ? -3.279 -2.398 -9.18 1 97.19 102 ILE B C 1
ATOM 1831 O O . ILE B 1 102 ? -2.516 -1.693 -8.516 1 97.19 102 ILE B O 1
ATOM 1835 N N . GLY B 1 103 ? -2.873 -3.365 -9.883 1 96.69 103 GLY B N 1
ATOM 1836 C CA . GLY B 1 103 ? -1.47 -3.75 -9.898 1 96.69 103 GLY B CA 1
ATOM 1837 C C . GLY B 1 103 ? -0.565 -2.684 -10.492 1 96.69 103 GLY B C 1
ATOM 1838 O O . GLY B 1 103 ? 0.617 -2.609 -10.148 1 96.69 103 GLY B O 1
ATOM 1839 N N . GLU B 1 104 ? -1.079 -1.906 -11.305 1 96.81 104 GLU B N 1
ATOM 1840 C CA . GLU B 1 104 ? -0.286 -0.908 -12.008 1 96.81 104 GLU B CA 1
ATOM 1841 C C . GLU B 1 104 ? 0.293 0.124 -11.047 1 96.81 104 GLU B C 1
ATOM 1843 O O . GLU B 1 104 ? 1.511 0.302 -10.977 1 96.81 104 GLU B O 1
ATOM 1848 N N . PRO B 1 105 ? -0.554 0.794 -10.297 1 97 105 PRO B N 1
ATOM 1849 C CA . PRO B 1 105 ? 0.033 1.771 -9.375 1 97 105 PRO B CA 1
ATOM 1850 C C . PRO B 1 105 ? 0.911 1.12 -8.305 1 97 105 PRO B C 1
ATOM 1852 O O . PRO B 1 105 ? 1.881 1.728 -7.844 1 97 105 PRO B O 1
ATOM 1855 N N . LEU B 1 106 ? 0.677 -0.073 -7.902 1 95.88 106 LEU B N 1
ATOM 1856 C CA . LEU B 1 106 ? 1.523 -0.771 -6.941 1 95.88 106 LEU B CA 1
ATOM 1857 C C . LEU B 1 106 ? 2.918 -1.002 -7.516 1 95.88 106 LEU B C 1
ATOM 1859 O O . LEU B 1 106 ? 3.92 -0.797 -6.824 1 95.88 106 LEU B O 1
ATOM 1863 N N . THR B 1 107 ? 2.932 -1.417 -8.734 1 94.06 107 THR B N 1
ATOM 1864 C CA . THR B 1 107 ? 4.207 -1.638 -9.406 1 94.06 107 THR B CA 1
ATOM 1865 C C . THR B 1 107 ? 4.969 -0.325 -9.562 1 94.06 107 THR B C 1
ATOM 1867 O O . THR B 1 107 ? 6.184 -0.278 -9.352 1 94.06 107 THR B O 1
ATOM 1870 N N . GLU B 1 108 ? 4.246 0.688 -9.898 1 95.81 108 GLU B N 1
ATOM 1871 C CA . GLU B 1 108 ? 4.875 2 -10.016 1 95.81 108 GLU B CA 1
ATOM 1872 C C . GLU B 1 108 ? 5.469 2.451 -8.688 1 95.81 108 GLU B C 1
ATOM 1874 O O . GLU B 1 108 ? 6.562 3.016 -8.648 1 95.81 108 GLU B O 1
ATOM 1879 N N . LEU B 1 109 ? 4.738 2.24 -7.668 1 95.5 109 LEU B N 1
ATOM 1880 C CA . LEU B 1 109 ? 5.203 2.576 -6.324 1 95.5 109 LEU B CA 1
ATOM 1881 C C . LEU B 1 109 ? 6.52 1.874 -6.012 1 95.5 109 LEU B C 1
ATOM 1883 O O . LEU B 1 109 ? 7.488 2.518 -5.605 1 95.5 109 LEU B O 1
ATOM 1887 N N . PHE B 1 110 ? 6.57 0.675 -6.23 1 91.25 110 PHE B N 1
ATOM 1888 C CA . PHE B 1 110 ? 7.77 -0.117 -5.98 1 91.25 110 PHE B CA 1
ATOM 1889 C C . PHE B 1 110 ? 8.93 0.368 -6.848 1 91.25 110 PHE B C 1
ATOM 1891 O O . PHE B 1 110 ? 10.047 0.534 -6.359 1 91.25 110 PHE B O 1
ATOM 1898 N N . ASP B 1 111 ? 8.68 0.577 -8.047 1 91.88 111 ASP B N 1
ATOM 1899 C CA . ASP B 1 111 ? 9.703 1.026 -8.977 1 91.88 111 ASP B CA 1
ATOM 1900 C C . ASP B 1 111 ? 10.289 2.369 -8.547 1 91.88 111 ASP B C 1
ATOM 1902 O O . ASP B 1 111 ? 11.508 2.564 -8.594 1 91.88 111 ASP B O 1
ATOM 1906 N N . ARG B 1 112 ? 9.453 3.26 -8.172 1 94.31 112 ARG B N 1
ATOM 1907 C CA . ARG B 1 112 ? 9.914 4.578 -7.75 1 94.31 112 ARG B CA 1
ATOM 1908 C C . ARG B 1 112 ? 10.781 4.484 -6.5 1 94.31 112 ARG B C 1
ATOM 1910 O O . ARG B 1 112 ? 11.812 5.16 -6.398 1 94.31 112 ARG B O 1
ATOM 1917 N N . ILE B 1 113 ? 10.398 3.652 -5.57 1 93.31 113 ILE B N 1
ATOM 1918 C CA . ILE B 1 113 ? 11.156 3.492 -4.336 1 93.31 113 ILE B CA 1
ATOM 1919 C C . ILE B 1 113 ? 12.516 2.867 -4.645 1 93.31 113 ILE B C 1
ATOM 1921 O O . ILE B 1 113 ? 13.547 3.332 -4.152 1 93.31 113 ILE B O 1
ATOM 1925 N N . THR B 1 114 ? 12.547 1.896 -5.496 1 88.94 114 THR B N 1
ATOM 1926 C CA . THR B 1 114 ? 13.797 1.217 -5.84 1 88.94 114 THR B CA 1
ATOM 1927 C C . THR B 1 114 ? 14.727 2.148 -6.605 1 88.94 114 THR B C 1
ATOM 1929 O O . THR B 1 114 ? 15.945 2.119 -6.406 1 88.94 114 THR B O 1
ATOM 1932 N N . ARG B 1 115 ? 14.133 2.898 -7.441 1 89.12 115 ARG B N 1
ATOM 1933 C CA . ARG B 1 115 ? 14.93 3.855 -8.203 1 89.12 115 ARG B CA 1
ATOM 1934 C C . ARG B 1 115 ? 15.594 4.871 -7.273 1 89.12 115 ARG B C 1
ATOM 1936 O O . ARG B 1 115 ? 16.75 5.258 -7.492 1 89.12 115 ARG B O 1
ATOM 1943 N N . ARG B 1 116 ? 14.82 5.277 -6.297 1 88.31 116 ARG B N 1
ATOM 1944 C CA . ARG B 1 116 ? 15.352 6.25 -5.348 1 88.31 116 ARG B CA 1
ATOM 1945 C C . ARG B 1 116 ? 16.469 5.645 -4.512 1 88.31 116 ARG B C 1
ATOM 1947 O O . ARG B 1 116 ? 17.438 6.328 -4.176 1 88.31 116 ARG B O 1
ATOM 1954 N N . LEU B 1 117 ? 16.375 4.457 -4.207 1 84 117 LEU B N 1
ATOM 1955 C CA . LEU B 1 117 ? 17.328 3.828 -3.287 1 84 117 LEU B CA 1
ATOM 1956 C C . LEU B 1 117 ? 18.484 3.197 -4.047 1 84 117 LEU B C 1
ATOM 1958 O O . LEU B 1 117 ? 19.484 2.797 -3.443 1 84 117 LEU B O 1
ATOM 1962 N N . ALA B 1 118 ? 18.266 2.949 -5.312 1 74.44 118 ALA B N 1
ATOM 1963 C CA . ALA B 1 118 ? 19.375 2.428 -6.109 1 74.44 118 ALA B CA 1
ATOM 1964 C C . ALA B 1 118 ? 20.594 3.342 -6.02 1 74.44 118 ALA B C 1
ATOM 1966 O O . ALA B 1 118 ? 20.453 4.566 -5.965 1 74.44 118 ALA B O 1
ATOM 1967 N N . PRO B 1 119 ? 21.703 2.588 -5.527 1 59.81 119 PRO B N 1
ATOM 1968 C CA . PRO B 1 119 ? 22.938 3.389 -5.457 1 59.81 119 PRO B CA 1
ATOM 1969 C C . PRO B 1 119 ? 23.156 4.246 -6.703 1 59.81 119 PRO B C 1
ATOM 1971 O O . PRO B 1 119 ? 22.734 3.867 -7.797 1 59.81 119 PRO B O 1
ATOM 1974 N N . PHE B 1 120 ? 23.281 5.672 -6.539 1 48.78 120 PHE B N 1
ATOM 1975 C CA . PHE B 1 120 ? 23.781 6.523 -7.617 1 48.78 120 PHE B CA 1
ATOM 1976 C C . PHE B 1 120 ? 24.922 5.852 -8.359 1 48.78 120 PHE B C 1
ATOM 1978 O O . PHE B 1 120 ? 25.922 5.445 -7.742 1 48.78 120 PHE B O 1
ATOM 1985 N N . ASP B 1 121 ? 24.844 5.004 -9.25 1 39.94 121 ASP B N 1
ATOM 1986 C CA . ASP B 1 121 ? 26.016 4.66 -10.047 1 39.94 121 ASP B CA 1
ATOM 1987 C C . ASP B 1 121 ? 26.844 5.902 -10.391 1 39.94 121 ASP B C 1
ATOM 1989 O O . ASP B 1 121 ? 26.312 6.863 -10.953 1 39.94 121 ASP B O 1
ATOM 1993 N N . THR B 1 122 ? 27.719 6.379 -9.523 1 32.59 122 THR B N 1
ATOM 1994 C CA . THR B 1 122 ? 28.875 7.148 -9.977 1 32.59 122 THR B CA 1
ATOM 1995 C C . THR B 1 122 ? 29.438 6.543 -11.258 1 32.59 122 THR B C 1
ATOM 1997 O O . THR B 1 122 ? 29.906 5.402 -11.258 1 32.59 122 THR B O 1
ATOM 2000 N N . ALA B 1 123 ? 29.016 6.879 -12.445 1 24.72 123 ALA B N 1
ATOM 2001 C CA . ALA B 1 123 ? 29.953 6.887 -13.57 1 24.72 123 ALA B CA 1
ATOM 2002 C C . ALA B 1 123 ? 31.125 7.812 -13.297 1 24.72 123 ALA B C 1
ATOM 2004 O O . ALA B 1 123 ? 30.969 8.891 -12.719 1 24.72 123 ALA B O 1
#

Foldseek 3Di:
DPPPPPPPPCDPVVVVVCVVDDPVVVVVVCLCPPPVNLLQLLVQLVHKDFLVRSVVSDPPDDSVNSVVSQVVCVVVVQKDWDWDPDVVITIIIHGDPVSNVSNVVSVVVVVVVCVVPPPPPPD/DPPPPPPPPCPPVVVVVCVVDDPVVVVVVCLCPPPVNLLQLLVQLVHKDFLVRSVVSDPPDDSVNSVVSQVVCVVVVQKDWDWDPDVVITIIIHGDPVSNVSNVVSVVVVVVVCVVPPPPPPD

Nearest PDB structures (foldseek):
  1yyv-assembly1_B  TM=9.344E-01  e=8.699E-09  Salmonella enterica subsp. enterica serovar Typhimurium str. LT2
  5hs8-assembly1_A  TM=8.372E-01  e=3.019E-07  Bacillus subtilis subsp. subtilis str. 168
  5hs7-assembly1_A  TM=7.965E-01  e=9.078E-07  Bacillus subtilis subsp. subtilis str. 168
  1z7u-assembly1_B  TM=7.941E-01  e=9.078E-07  Enterococcus faecalis V583
  4a5n-assembly2_D  TM=8.862E-01  e=5.031E-06  Bacillus subtilis

Radius of gyration: 21.33 Å; Cα contacts (8 Å, |Δi|>4): 260; chains: 2; bounding box: 71×70×55 Å